Protein 9HV7 (pdb70)

GO terms:
  GO:0005515 protein binding (F, IPI)
  GO:0072594 establishment of protein localization to organelle (P, IDA)
  GO:0019899 enzyme binding (F, IPI)

Sequence (228 aa):
GPLQDSLEHTLRVAIAHYQDDPDLRFLLDQVQLGLRCCGAASYQDWQQNLYFQCSSPGVQACSLPASCCIDDQCGFGVLRLDADAAQRVVYLEGCGPPLRRWLRANLENLYFQWGPLQDSLEHTLRVAIAHYQDDPDLRFLLDQVQLGLRCCGAASYQDWQQNLYFQCSSPGVQACSLPASCCIDNDQCGFGVLRLDADAAQRVVYLEGCGPPLRRWLRANLENLYFQ

InterPro domains:
  IPR008952 Tetraspanin, EC2 domain superfamily [G3DSA:1.10.1450.10] (176-284)
  IPR008952 Tetraspanin, EC2 domain superfamily [SSF48652] (178-290)
  IPR018499 Tetraspanin/Peripherin [PF00335] (76-316)
  IPR018499 Tetraspanin/Peripherin [PTHR19282] (78-304)
  IPR018503 Tetraspanin, conserved site [PS00421] (128-150)

Secondary structure (DSSP, 8-state):
-HHHHHHHHHHHHHHHTTTT-HHHHHHHHHHHHHHT--SSSBGGGGGGSTTTSTT-SSTTTT---GGGB----TTTTGGGS-HHHHTTTB--B-SHHHHHHHHHHHGGG----/--HHHHHHHHHHHHHHHTTTT-HHHHHHHHHHHHHHT--SSSBGGGGGGSTTTSTTSSSTTTT---GGGB---TTTTTTGGGS-HHHHTTTB--B-SHHHHHHHHHHHGGG----

Organism: Homo sapiens (NCBI:txid9606)

Solvent-accessible surface area: 13052 Å² total; per-residue (Å²): 78,120,67,46,94,65,27,24,104,58,5,116,55,1,2,54,79,21,64,101,46,87,118,40,78,131,91,1,31,91,17,0,98,44,39,110,2,0,0,1,60,38,12,63,32,0,50,139,0,66,117,11,48,39,97,15,147,40,121,70,23,16,4,4,8,35,7,0,7,39,128,145,119,47,0,103,29,5,5,181,74,57,10,15,36,0,3,123,56,0,10,11,58,0,0,0,25,16,26,77,105,111,36,140,86,53,113,88,120,67,191,184,234,124,33,118,72,29,82,67,27,23,122,71,5,106,56,4,1,50,81,19,54,102,45,85,107,34,79,126,106,2,33,93,25,0,103,46,43,110,2,0,0,0,51,39,15,66,21,0,43,127,0,131,122,6,47,53,75,54,144,41,119,68,14,3,3,6,8,43,8,0,15,38,130,175,119,90,45,0,120,10,3,11,178,76,74,9,19,35,0,2,141,54,0,8,11,73,0,0,0,51,16,24,86,130,104,32,141,80,32,108,163,72,65,180,180,157

Structure (mmCIF, N/CA/C/O backbone):
data_9HV7
#
_entry.id   9HV7
#
_cell.length_a   62.300
_cell.length_b   62.300
_cell.length_c   117.480
_cell.angle_alpha   90.000
_cell.angle_beta   90.000
_cell.angle_gamma   90.000
#
_symmetry.space_group_name_H-M   'P 43 21 2'
#
loop_
_entity.id
_entity.type
_entity.pdbx_description
1 polymer Tetraspanin-10
2 water water
#
loop_
_atom_site.group_PDB
_atom_site.id
_atom_site.type_symbol
_atom_site.label_atom_id
_atom_site.label_alt_id
_atom_site.label_comp_id
_atom_site.label_asym_id
_atom_site.label_entity_id
_atom_site.label_seq_id
_atom_site.pdbx_PDB_ins_code
_atom_site.Cartn_x
_atom_site.Cartn_y
_atom_site.Cartn_z
_atom_site.occupancy
_atom_site.B_iso_or_equiv
_atom_site.auth_seq_id
_atom_site.auth_comp_id
_atom_site.auth_asym_id
_atom_site.auth_atom_id
_atom_site.pdbx_PDB_model_num
ATOM 1 N N . GLY A 1 4 ? -1.36870 -15.97678 -1.51539 1.000 47.79833 176 GLY A N 1
ATOM 2 C CA . GLY A 1 4 ? -2.71666 -16.02424 -2.04853 1.000 41.54951 176 GLY A CA 1
ATOM 3 C C . GLY A 1 4 ? -2.76246 -15.99765 -3.56645 1.000 41.44889 176 GLY A C 1
ATOM 4 O O . GLY A 1 4 ? -1.72713 -15.92300 -4.21817 1.000 41.39760 176 GLY A O 1
ATOM 5 N N . PRO A 1 5 ? -3.97180 -16.05532 -4.12821 1.000 47.56653 177 PRO A N 1
ATOM 6 C CA . PRO A 1 5 ? -4.08717 -16.16866 -5.59118 1.000 42.63640 177 PRO A CA 1
ATOM 7 C C . PRO A 1 5 ? -3.60501 -14.94004 -6.34561 1.000 40.87860 177 PRO A C 1
ATOM 8 O O . PRO A 1 5 ? -3.09194 -15.08874 -7.46155 1.000 38.41433 177 PRO A O 1
ATOM 12 N N . LEU A 1 6 ? -3.74333 -13.73368 -5.78855 1.000 37.61751 178 LEU A N 1
ATOM 13 C CA . LEU A 1 6 ? -3.23956 -12.55571 -6.49454 1.000 39.65785 178 LEU A CA 1
ATOM 14 C C . LEU A 1 6 ? -1.73208 -12.62549 -6.68086 1.000 38.21051 178 LEU A C 1
ATOM 15 O O . LEU A 1 6 ? -1.22588 -12.44951 -7.79686 1.000 36.37460 178 LEU A O 1
ATOM 20 N N . GLN A 1 7 ? -0.98549 -12.85045 -5.59356 1.000 33.41619 179 GLN A N 1
ATOM 21 C CA . GLN A 1 7 ? 0.46221 -12.90922 -5.73277 1.000 34.31003 179 GLN A CA 1
ATOM 22 C C . GLN A 1 7 ? 0.89673 -14.10017 -6.57669 1.000 33.46915 179 GLN A C 1
ATOM 23 O O . GLN A 1 7 ? 1.85402 -13.99011 -7.35849 1.000 34.15819 179 GLN A O 1
ATOM 29 N N . ASP A 1 8 ? 0.22643 -15.24514 -6.42549 1.000 37.11558 180 ASP A N 1
ATOM 30 C CA . ASP A 1 8 ? 0.57694 -16.40678 -7.23846 1.000 41.65103 180 ASP A CA 1
ATOM 31 C C . ASP A 1 8 ? 0.41093 -16.09787 -8.71871 1.000 42.81380 180 ASP A C 1
ATOM 32 O O . ASP A 1 8 ? 1.25714 -16.47435 -9.54028 1.000 40.51425 180 ASP A O 1
ATOM 37 N N . SER A 1 9 ? -0.66166 -15.38449 -9.06904 1.000 35.18897 181 SER A N 1
ATOM 38 C CA . SER A 1 9 ? -0.88021 -14.99301 -10.45681 1.000 33.65322 181 SER A CA 1
ATOM 39 C C . SER A 1 9 ? 0.19974 -14.02682 -10.93019 1.000 34.79415 181 SER A C 1
ATOM 40 O O . SER A 1 9 ? 0.72853 -14.16629 -12.04105 1.000 35.53532 181 SER A O 1
ATOM 43 N N . LEU A 1 10 ? 0.54857 -13.04669 -10.10180 1.000 33.60638 182 LEU A N 1
ATOM 44 C CA . LEU A 1 10 ? 1.59535 -12.10850 -10.49600 1.000 32.44930 182 LEU A CA 1
ATOM 45 C C . LEU A 1 10 ? 2.92855 -12.82016 -10.69340 1.000 40.93636 182 LEU A C 1
ATOM 46 O O . LEU A 1 10 ? 3.69670 -12.48143 -11.60548 1.000 35.40698 182 LEU A O 1
ATOM 51 N N . GLU A 1 11 ? 3.22753 -13.81005 -9.84956 1.000 34.61565 183 GLU A N 1
ATOM 52 C CA . GLU A 1 11 ? 4.50314 -14.50179 -9.99395 1.000 33.46601 183 GLU A CA 1
ATOM 53 C C . GLU A 1 11 ? 4.51527 -15.40236 -11.21971 1.000 35.83766 183 GLU A C 1
ATOM 54 O O . GLU A 1 11 ? 5.57176 -15.57999 -11.83096 1.000 31.74286 183 GLU A O 1
ATOM 60 N N . HIS A 1 12 ? 3.36308 -15.97444 -11.59095 1.000 34.53026 184 HIS A N 1
ATOM 61 C CA . HIS A 1 12 ? 3.25098 -16.65565 -12.88070 1.000 32.27731 184 HIS A CA 1
ATOM 62 C C . HIS A 1 12 ? 3.61793 -15.71658 -14.02676 1.000 32.12476 184 HIS A C 1
ATOM 63 O O . HIS A 1 12 ? 4.43777 -16.05887 -14.88807 1.000 34.07190 184 HIS A O 1
ATOM 70 N N . THR A 1 13 ? 3.03311 -14.51124 -14.04035 1.000 32.87909 185 THR A N 1
ATOM 71 C CA . THR A 1 13 ? 3.33793 -13.55955 -15.10668 1.000 35.80794 185 THR A CA 1
ATOM 72 C C . THR A 1 13 ? 4.81264 -13.19409 -15.11599 1.000 30.34133 185 THR A C 1
ATOM 73 O O . THR A 1 13 ? 5.42503 -13.10416 -16.18961 1.000 31.09354 185 THR A O 1
ATOM 77 N N . LEU A 1 14 ? 5.39521 -12.96491 -13.92988 1.000 29.09262 186 LEU A N 1
ATOM 78 C CA . LEU A 1 14 ? 6.81528 -12.63170 -13.84551 1.000 27.12335 186 LEU A CA 1
ATOM 79 C C . LEU A 1 14 ? 7.68467 -13.75831 -14.39110 1.000 33.14685 186 LEU A C 1
ATOM 80 O O . LEU A 1 14 ? 8.64488 -13.50410 -15.12512 1.000 28.78842 186 LEU A O 1
ATOM 85 N N . ARG A 1 15 ? 7.35139 -15.01032 -14.07024 1.000 29.35274 187 ARG A N 1
ATOM 86 C CA . ARG A 1 15 ? 8.11403 -16.13689 -14.60741 1.000 28.25525 187 ARG A CA 1
ATOM 87 C C . ARG A 1 15 ? 7.97544 -16.24687 -16.12557 1.000 28.34855 187 ARG A C 1
ATOM 88 O O . ARG A 1 15 ? 8.93299 -16.62633 -16.81309 1.000 30.03970 187 ARG A O 1
ATOM 96 N N . VAL A 1 16 ? 6.78682 -15.94842 -16.66907 1.000 30.03192 188 VAL A N 1
ATOM 97 C CA . VAL A 1 16 ? 6.63266 -15.93618 -18.12489 1.000 26.62188 188 VAL A CA 1
ATOM 98 C C . VAL A 1 16 ? 7.54014 -14.88232 -18.74132 1.000 31.18213 188 VAL A C 1
ATOM 99 O O . VAL A 1 16 ? 8.19846 -15.12241 -19.75965 1.000 28.79784 188 VAL A O 1
ATOM 103 N N . ALA A 1 17 ? 7.57224 -13.69561 -18.14255 1.000 28.85664 189 ALA A N 1
ATOM 104 C CA . ALA A 1 17 ? 8.43949 -12.62959 -18.63795 1.000 29.71399 189 ALA A CA 1
ATOM 105 C C . ALA A 1 17 ? 9.90607 -13.02498 -18.56577 1.000 30.25893 189 ALA A C 1
ATOM 106 O O . ALA A 1 17 ? 10.68744 -12.68569 -19.45962 1.000 29.37422 189 ALA A O 1
ATOM 108 N N . ILE A 1 18 ? 10.30490 -13.70575 -17.49165 1.000 25.96951 190 ILE A N 1
ATOM 109 C CA . ILE A 1 18 ? 11.68725 -14.17567 -17.37105 1.000 24.33608 190 ILE A CA 1
ATOM 110 C C . ILE A 1 18 ? 12.01930 -15.11307 -18.52188 1.000 32.37171 190 ILE A C 1
ATOM 111 O O . ILE A 1 18 ? 13.04217 -14.95590 -19.19881 1.000 30.44891 190 ILE A O 1
ATOM 116 N N . ALA A 1 19 ? 11.14402 -16.09021 -18.77457 1.000 26.70044 191 ALA A N 1
ATOM 117 C CA . ALA A 1 19 ? 11.41522 -17.08308 -19.80575 1.000 30.74180 191 ALA A CA 1
ATOM 118 C C . ALA A 1 19 ? 11.48812 -16.44587 -21.18704 1.000 30.81577 191 ALA A C 1
ATOM 119 O O . ALA A 1 19 ? 12.25867 -16.90434 -22.04166 1.000 33.40589 191 ALA A O 1
ATOM 121 N N . HIS A 1 20 ? 10.69102 -15.40824 -21.43132 1.000 29.91974 192 HIS A N 1
ATOM 122 C CA . HIS A 1 20 ? 10.60824 -14.77648 -22.74674 1.000 32.25907 192 HIS A CA 1
ATOM 123 C C . HIS A 1 20 ? 11.32878 -13.43956 -22.81231 1.000 33.75474 192 HIS A C 1
ATOM 124 O O . HIS A 1 20 ? 11.04136 -12.62686 -23.69631 1.000 34.57849 192 HIS A O 1
ATOM 131 N N . TYR A 1 21 ? 12.29888 -13.22090 -21.92405 1.000 29.42512 193 TYR A N 1
ATOM 132 C CA . TYR A 1 21 ? 12.93525 -11.91221 -21.81215 1.000 30.71269 193 TYR A CA 1
ATOM 133 C C . TYR A 1 21 ? 13.60606 -11.49768 -23.11363 1.000 31.06849 193 TYR A C 1
ATOM 134 O O . TYR A 1 21 ? 13.53985 -10.32641 -23.50916 1.000 38.63425 193 TYR A O 1
ATOM 143 N N . GLN A 1 22 ? 14.24006 -12.44142 -23.80402 1.000 31.43617 194 GLN A N 1
ATOM 144 C CA . GLN A 1 22 ? 14.94404 -12.11132 -25.03383 1.000 33.20686 194 GLN A CA 1
ATOM 145 C C . GLN A 1 22 ? 14.06663 -12.12975 -26.28003 1.000 37.01595 194 GLN A C 1
ATOM 146 O O . GLN A 1 22 ? 14.48294 -11.57671 -27.30693 1.000 41.32370 194 GLN A O 1
ATOM 152 N N . ASP A 1 23 ? 12.88918 -12.75653 -26.24709 1.000 33.96684 195 ASP A N 1
ATOM 153 C CA . ASP A 1 23 ? 12.09797 -12.87880 -27.46881 1.000 37.36013 195 ASP A CA 1
ATOM 154 C C . ASP A 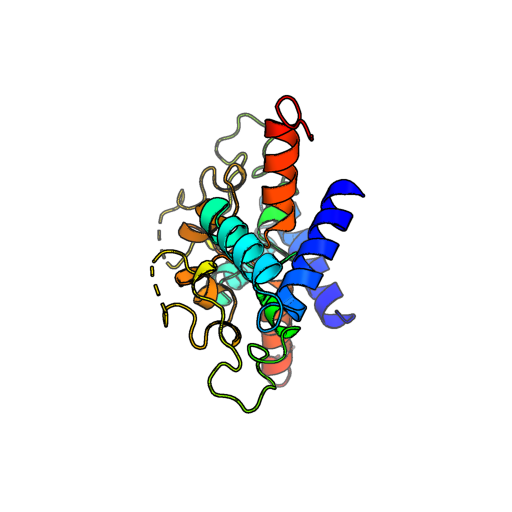1 23 ? 10.77715 -12.12203 -27.44730 1.000 34.46039 195 ASP A C 1
ATOM 155 O O . ASP A 1 23 ? 10.01047 -12.21704 -28.41882 1.000 36.67173 195 ASP A O 1
ATOM 160 N N . ASP A 1 24 ? 10.47356 -11.37529 -26.38712 1.000 34.15785 196 ASP A N 1
ATOM 161 C CA . ASP A 1 24 ? 9.25823 -10.56408 -26.34310 1.000 36.87897 196 ASP A CA 1
ATOM 162 C C . ASP A 1 24 ? 9.58981 -9.19447 -25.76624 1.000 34.76857 196 ASP A C 1
ATOM 163 O O . ASP A 1 24 ? 9.74047 -9.05029 -24.54257 1.000 31.50084 196 ASP A O 1
ATOM 168 N N . PRO A 1 25 ? 9.73743 -8.17528 -26.61799 1.000 33.67482 197 PRO A N 1
ATOM 169 C CA . PRO A 1 25 ? 10.07763 -6.83294 -26.11946 1.000 33.28866 197 PRO A CA 1
ATOM 170 C C . PRO A 1 25 ? 9.06733 -6.24987 -25.14737 1.000 35.65932 197 PRO A C 1
ATOM 171 O O . PRO A 1 25 ? 9.47982 -5.47323 -24.27907 1.000 33.48801 197 PRO A O 1
ATOM 175 N N . ASP A 1 26 ? 7.76594 -6.57396 -25.26941 1.000 33.22010 198 ASP A N 1
ATOM 176 C CA . ASP A 1 26 ? 6.77226 -6.05317 -24.32834 1.000 32.12408 198 ASP A CA 1
ATOM 177 C C . ASP A 1 26 ? 6.99928 -6.61214 -22.92852 1.000 29.80902 198 ASP A C 1
ATOM 178 O O . ASP A 1 26 ? 6.93846 -5.87324 -21.93613 1.000 30.13300 198 ASP A O 1
ATOM 183 N N . LEU A 1 27 ? 7.19594 -7.92919 -22.82807 1.000 30.21362 199 LEU A N 1
ATOM 184 C CA . LEU A 1 27 ? 7.47505 -8.54000 -21.53079 1.000 28.03253 199 LEU A CA 1
ATOM 185 C C . LEU A 1 27 ? 8.81219 -8.07247 -20.97388 1.000 29.17930 199 LEU A C 1
ATOM 186 O O . LEU A 1 27 ? 8.93353 -7.83500 -19.76506 1.000 29.72174 199 LEU A O 1
ATOM 191 N N . ARG A 1 28 ? 9.82319 -7.94267 -21.83379 1.000 28.95871 200 ARG A N 1
ATOM 192 C CA . ARG A 1 28 ? 11.12129 -7.44334 -21.38354 1.000 27.27416 200 ARG A CA 1
ATOM 193 C C . ARG A 1 28 ? 10.98630 -6.05577 -20.78015 1.000 29.52604 200 ARG A C 1
ATOM 194 O O . ARG A 1 28 ? 11.49461 -5.78605 -19.68681 1.000 28.09621 200 ARG A O 1
ATOM 202 N N . PHE A 1 29 ? 10.31669 -5.15243 -21.49148 1.000 29.56924 201 PHE A N 1
ATOM 203 C CA . PHE A 1 29 ? 10.16183 -3.79284 -20.98715 1.000 29.18841 201 PHE A CA 1
ATOM 204 C C . PHE A 1 29 ? 9.38308 -3.77279 -19.68184 1.000 29.62368 201 PHE A C 1
ATOM 205 O O . PHE A 1 29 ? 9.76335 -3.08109 -18.73216 1.000 28.32916 201 PHE A O 1
ATOM 213 N N . LEU A 1 30 ? 8.26038 -4.49281 -19.63391 1.000 25.32366 202 LEU A N 1
ATOM 214 C CA . LEU A 1 30 ? 7.46022 -4.53771 -18.41779 1.000 26.36629 202 LEU A CA 1
ATOM 215 C C . LEU A 1 30 ? 8.28328 -5.06638 -17.25648 1.000 25.36468 202 LEU A C 1
ATOM 216 O O . LEU A 1 30 ? 8.29731 -4.48004 -16.16642 1.000 24.99864 202 LEU A O 1
ATOM 221 N N . LEU A 1 31 ? 8.98571 -6.18104 -17.47586 1.000 25.53522 203 LEU A N 1
ATOM 222 C CA . LEU A 1 31 ? 9.77441 -6.76013 -16.39583 1.000 23.90508 203 LEU A CA 1
ATOM 223 C C . LEU A 1 31 ? 10.88819 -5.81796 -15.96266 1.000 29.01164 203 LEU A C 1
ATOM 224 O O . LEU A 1 31 ? 11.11250 -5.63524 -14.75915 1.000 26.63737 203 LEU A O 1
ATOM 229 N N . ASP A 1 32 ? 11.56920 -5.17064 -16.92211 1.000 25.06665 204 ASP A N 1
ATOM 230 C CA . ASP A 1 32 ? 12.59313 -4.20061 -16.53950 1.000 28.53418 204 ASP A CA 1
ATOM 231 C C . ASP A 1 32 ? 12.00592 -3.07986 -15.69209 1.000 28.96141 204 ASP A C 1
ATOM 232 O O . ASP A 1 32 ? 12.60488 -2.66682 -14.69238 1.000 28.96732 204 ASP A O 1
ATOM 237 N N . GLN A 1 33 ? 10.82379 -2.59052 -16.06280 1.000 27.03237 205 GLN A N 1
ATOM 238 C CA . GLN A 1 33 ? 10.22542 -1.47553 -15.33614 1.000 29.38709 205 GLN A CA 1
ATOM 239 C C . GLN A 1 33 ? 9.81902 -1.87673 -13.92476 1.000 26.71305 205 GLN A C 1
ATOM 240 O O . GLN A 1 33 ? 9.96280 -1.07915 -12.99067 1.000 28.65044 205 GLN A O 1
ATOM 246 N N . VAL A 1 34 ? 9.31540 -3.10275 -13.75969 1.000 28.18800 206 VAL A N 1
ATOM 247 C CA . VAL A 1 34 ? 8.95022 -3.60338 -12.43678 1.000 28.54114 206 VAL A CA 1
ATOM 248 C C . VAL A 1 34 ? 10.19854 -3.81074 -11.57998 1.000 26.61401 206 VAL A C 1
ATOM 249 O O . VAL A 1 34 ? 10.26342 -3.36402 -10.42861 1.000 25.78642 206 VAL A O 1
ATOM 253 N N . GLN A 1 35 ? 11.23168 -4.44853 -12.14325 1.000 24.49395 207 GLN A N 1
ATOM 254 C CA . GLN A 1 35 ? 12.43999 -4.69519 -11.35625 1.000 26.32078 207 GLN A CA 1
ATOM 255 C C . GLN A 1 35 ? 13.10496 -3.38554 -10.94240 1.000 27.35910 207 GLN A C 1
ATOM 256 O O . GLN A 1 35 ? 13.53308 -3.23754 -9.79000 1.000 27.87925 207 GLN A O 1
ATOM 262 N N . LEU A 1 36 ? 13.19856 -2.42421 -11.86714 1.000 25.89250 208 LEU A N 1
ATOM 263 C CA . LEU A 1 36 ? 13.78947 -1.12382 -11.55878 1.000 29.11425 208 LEU A CA 1
ATOM 264 C C . LEU A 1 36 ? 12.94356 -0.34051 -10.56531 1.000 28.97845 208 LEU A C 1
ATOM 265 O O . LEU A 1 36 ? 13.46932 0.23442 -9.60350 1.000 30.33006 208 LEU A O 1
ATOM 270 N N . GLY A 1 37 ? 11.63110 -0.29397 -10.79293 1.000 29.80324 209 GLY A N 1
ATOM 271 C CA . GLY A 1 37 ? 10.75564 0.60521 -10.06414 1.000 32.70153 209 GLY A CA 1
ATOM 272 C C . GLY A 1 37 ? 10.39771 0.10666 -8.67715 1.000 32.28086 209 GLY A C 1
ATOM 273 O O . GLY A 1 37 ? 10.28420 0.90273 -7.73342 1.000 33.36164 209 GLY A O 1
ATOM 274 N N . LEU A 1 38 ? 10.21418 -1.20511 -8.54548 1.000 28.71542 210 LEU A N 1
ATOM 275 C CA . LEU A 1 38 ? 9.90416 -1.81994 -7.26404 1.000 27.30134 210 LEU A CA 1
ATOM 276 C C . LEU A 1 38 ? 11.13043 -2.41067 -6.58069 1.000 35.14804 210 LEU A C 1
ATOM 277 O O . LEU A 1 38 ? 10.99166 -2.99904 -5.50637 1.000 33.01616 210 LEU A O 1
ATOM 282 N N . ARG A 1 39 ? 12.31591 -2.28056 -7.18463 1.000 29.75980 211 ARG A N 1
ATOM 283 C CA . ARG A 1 39 ? 13.59404 -2.65807 -6.56615 1.000 29.48867 211 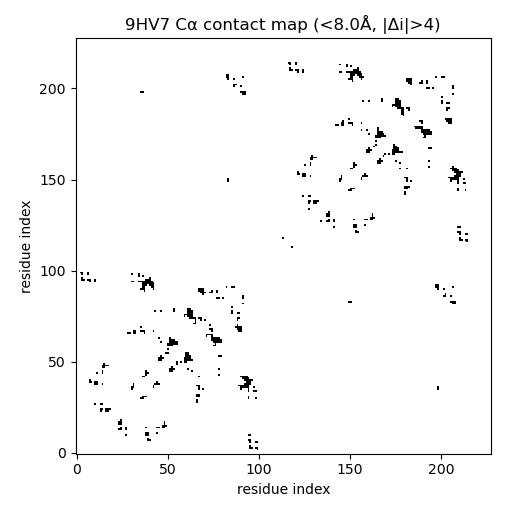ARG A CA 1
ATOM 284 C C . ARG A 1 39 ? 13.59214 -4.13530 -6.15453 1.000 28.57076 211 ARG A C 1
ATOM 285 O O . ARG A 1 39 ? 13.64248 -4.49866 -4.97449 1.000 29.12202 211 ARG A O 1
ATOM 293 N N . CYS A 1 40 ? 13.56011 -4.98211 -7.17806 1.000 27.58438 212 CYS A N 1
ATOM 294 C CA . CYS A 1 40 ? 13.34538 -6.41087 -6.98451 1.000 27.82257 212 CYS A CA 1
ATOM 295 C C . CYS A 1 40 ? 13.91238 -7.15144 -8.19184 1.000 26.87997 212 CYS A C 1
ATOM 296 O O . CYS A 1 40 ? 14.24689 -6.55103 -9.22423 1.000 26.38830 212 CYS A O 1
ATOM 299 N N . CYS A 1 41 ? 14.05570 -8.45767 -8.03910 1.000 27.93600 213 CYS A N 1
ATOM 300 C CA . CYS A 1 41 ? 14.65281 -9.26429 -9.09692 1.000 28.98440 213 CYS A CA 1
ATOM 301 C C . CYS A 1 41 ? 13.99497 -10.63621 -9.11450 1.000 24.87134 213 CYS A C 1
ATOM 302 O O . CYS A 1 41 ? 14.07444 -11.35654 -8.12459 1.000 26.22278 213 CYS A O 1
ATOM 305 N N . GLY A 1 42 ? 13.37674 -11.00039 -10.23969 1.000 27.29885 214 GLY A N 1
ATOM 306 C CA . GLY A 1 42 ? 12.75947 -12.31513 -10.36752 1.000 27.20497 214 GLY A CA 1
ATOM 307 C C . GLY A 1 42 ? 11.29257 -12.30207 -9.97136 1.000 25.59842 214 GLY A C 1
ATOM 308 O O . GLY A 1 42 ? 10.64282 -11.25313 -9.88039 1.000 30.71502 214 GLY A O 1
ATOM 309 N N . ALA A 1 43 ? 10.77066 -13.50590 -9.71948 1.000 28.54423 215 ALA A N 1
ATOM 310 C CA . ALA A 1 43 ? 9.36155 -13.65302 -9.34933 1.000 32.70598 215 ALA A CA 1
ATOM 311 C C . ALA A 1 43 ? 9.24440 -13.82140 -7.84029 1.000 29.07309 215 ALA A C 1
ATOM 312 O O . ALA A 1 43 ? 8.71167 -12.94535 -7.15269 1.000 31.36148 215 ALA A O 1
ATOM 314 N N . ALA A 1 44 ? 9.77246 -14.92947 -7.31330 1.000 31.69835 216 ALA A N 1
ATOM 315 C CA . ALA A 1 44 ? 9.97776 -15.09872 -5.87954 1.000 32.59726 216 ALA A CA 1
ATOM 316 C C . ALA A 1 44 ? 11.36415 -14.67023 -5.42062 1.000 30.26814 216 ALA A C 1
ATOM 317 O O . ALA A 1 44 ? 11.52675 -14.20852 -4.28238 1.000 33.02156 216 ALA A O 1
ATOM 319 N N . SER A 1 45 ? 12.38070 -14.83744 -6.25866 1.000 31.56782 217 SER A N 1
ATOM 320 C CA . SER A 1 45 ? 13.73510 -14.47376 -5.86829 1.000 29.30211 217 SER A CA 1
ATOM 321 C C . SER A 1 45 ? 14.58287 -14.33624 -7.12195 1.000 27.20172 217 SER A C 1
ATOM 322 O O . SER A 1 45 ? 14.18941 -14.74876 -8.21554 1.000 28.34631 217 SER A O 1
ATOM 325 N N . TYR A 1 46 ? 15.74864 -13.71776 -6.94635 1.000 26.85763 218 TYR A N 1
ATOM 326 C CA . TYR A 1 46 ? 16.63454 -13.46646 -8.07308 1.000 27.14596 218 TYR A CA 1
ATOM 327 C C . TYR A 1 46 ? 17.08249 -14.76253 -8.74092 1.000 30.60133 218 TYR A C 1
ATOM 328 O O . TYR A 1 46 ? 17.42601 -14.74940 -9.92879 1.000 27.99977 218 TYR A O 1
ATOM 337 N N . GLN A 1 47 ? 17.07379 -15.88632 -8.01606 1.000 30.64584 219 GLN A N 1
ATOM 338 C CA . GLN A 1 47 ? 17.49220 -17.13919 -8.61995 1.000 34.46998 219 GLN A CA 1
ATOM 339 C C . GLN A 1 47 ? 16.48317 -17.66750 -9.63212 1.000 29.63914 219 GLN A C 1
ATOM 340 O O . GLN A 1 47 ? 16.78523 -18.64756 -10.32459 1.000 34.59563 219 GLN A O 1
ATOM 346 N N . ASP A 1 48 ? 15.29768 -17.04806 -9.73988 1.000 28.81638 220 ASP A N 1
ATOM 347 C CA . ASP A 1 48 ? 14.35952 -17.41661 -10.79402 1.000 29.22351 220 ASP A CA 1
ATOM 348 C C . ASP A 1 48 ? 14.95175 -17.21832 -12.17940 1.000 30.85331 220 ASP A C 1
ATOM 349 O O . ASP A 1 48 ? 14.45986 -17.81571 -13.14410 1.000 31.33924 220 ASP A O 1
ATOM 354 N N . TRP A 1 49 ? 15.98453 -16.37703 -12.30458 1.000 30.54473 221 TRP A N 1
ATOM 355 C CA . TRP A 1 49 ? 16.61160 -16.13864 -13.59793 1.000 26.65629 221 TRP A CA 1
ATOM 356 C C . TRP A 1 49 ? 17.36368 -17.35548 -14.11423 1.000 30.35378 221 TRP A C 1
ATOM 357 O O . TRP A 1 49 ? 17.75229 -17.37584 -15.28993 1.000 32.57165 221 TRP A O 1
ATOM 368 N N . GLN A 1 50 ? 17.57447 -18.36385 -13.26203 1.000 32.44081 222 GLN A N 1
ATOM 369 C CA . GLN A 1 50 ? 18.11726 -19.64321 -13.69591 1.000 35.71826 222 GLN A CA 1
ATOM 370 C C . GLN A 1 50 ? 17.20783 -20.34187 -14.69670 1.000 34.68051 222 GLN A C 1
ATOM 371 O O . GLN A 1 50 ? 17.63141 -21.31890 -15.32378 1.000 38.50113 222 GLN A O 1
ATOM 377 N N . GLN A 1 51 ? 15.95338 -19.92413 -14.79816 1.000 35.00392 223 GLN A N 1
ATOM 378 C CA . GLN A 1 51 ? 15.03728 -20.49468 -15.77236 1.000 36.62572 223 GLN A CA 1
ATOM 379 C C . GLN A 1 51 ? 15.11248 -19.79755 -17.12415 1.000 41.84617 223 GLN A C 1
ATOM 380 O O . GLN A 1 51 ? 14.40850 -20.20484 -18.05045 1.000 44.69071 223 GLN A O 1
ATOM 386 N N . ASN A 1 52 ? 15.92648 -18.75028 -17.25744 1.000 32.86054 224 ASN A N 1
ATOM 387 C CA . ASN A 1 52 ? 16.11916 -18.07400 -18.53418 1.000 29.42697 224 ASN A CA 1
ATOM 388 C C . ASN A 1 52 ? 17.25479 -18.73589 -19.30395 1.000 32.11456 224 ASN A C 1
ATOM 389 O O . ASN A 1 52 ? 18.32319 -18.99300 -18.74424 1.000 34.18277 224 ASN A O 1
ATOM 394 N N . LEU A 1 53 ? 17.02786 -18.98123 -20.59519 1.000 34.04556 225 LEU A N 1
ATOM 395 C CA . LEU A 1 53 ? 17.97194 -19.77814 -21.36964 1.000 40.20833 225 LEU A CA 1
ATOM 396 C C . LEU A 1 53 ? 19.33584 -19.10560 -21.51185 1.000 41.78044 225 LEU A C 1
ATOM 397 O O . LEU A 1 53 ? 20.34052 -19.80402 -21.67050 1.000 40.87603 225 LEU A O 1
ATOM 399 N N . TYR A 1 54 ? 19.39911 -17.76868 -21.48442 1.000 34.47186 226 TYR A N 1
ATOM 400 C CA . TYR A 1 54 ? 20.68857 -17.08531 -21.61697 1.000 35.42026 226 TYR A CA 1
ATOM 401 C C . TYR A 1 54 ? 21.36590 -16.80361 -20.28251 1.000 37.73753 226 TYR A C 1
ATOM 402 O O . TYR A 1 54 ? 22.59617 -16.87814 -20.18779 1.000 38.81009 226 TYR A O 1
ATOM 411 N N . PHE A 1 55 ? 20.59950 -16.48499 -19.24060 1.000 32.84500 227 PHE A N 1
ATOM 412 C CA . PHE A 1 55 ? 21.21226 -16.09790 -17.97703 1.000 35.17460 227 PHE A CA 1
ATOM 413 C C . PHE A 1 55 ? 21.46668 -17.27904 -17.05880 1.000 32.78669 227 PHE A C 1
ATOM 414 O O . PHE A 1 55 ? 22.24010 -17.14473 -16.10254 1.000 34.60575 227 PHE A O 1
ATOM 422 N N . GLN A 1 56 ? 20.85056 -18.42632 -17.33232 1.000 31.78316 228 GLN A N 1
ATOM 423 C CA . GLN A 1 56 ? 21.06152 -19.60299 -16.50334 1.000 36.59998 228 GLN A CA 1
ATOM 424 C C . GLN A 1 56 ? 22.54064 -19.95624 -16.46721 1.000 39.32092 228 GLN A C 1
ATOM 425 O O . GLN A 1 56 ? 23.25869 -19.83196 -17.46767 1.000 38.05279 228 GLN A O 1
ATOM 431 N N . CYS A 1 57 ? 22.99444 -20.42570 -15.30634 1.000 40.34501 229 CYS A N 1
ATOM 432 C CA . CYS A 1 57 ? 24.40899 -20.74559 -15.18692 1.000 42.93481 229 CYS A CA 1
ATOM 433 C C . CYS A 1 57 ? 24.80645 -21.90574 -16.07727 1.000 43.83864 229 CYS A C 1
ATOM 434 O O . CYS A 1 57 ? 25.98381 -22.02127 -16.43654 1.000 42.25760 229 CYS A O 1
ATOM 437 N N . SER A 1 58 ? 23.85858 -22.74586 -16.46939 1.000 46.63831 230 SER A N 1
ATOM 438 C CA . SER A 1 58 ? 24.21612 -23.87061 -17.31319 1.000 52.56532 230 SER A CA 1
ATOM 439 C C . SER A 1 58 ? 24.33591 -23.48573 -18.78136 1.000 50.90474 230 SER A C 1
ATOM 440 O O . SER A 1 58 ? 24.72607 -24.33211 -19.59112 1.000 46.60585 230 SER A O 1
ATOM 443 N N . SER A 1 59 ? 24.07788 -22.22702 -19.13831 1.000 50.97277 231 SER A N 1
ATOM 444 C CA . SER A 1 59 ? 24.14399 -21.84943 -20.53880 1.000 44.48437 231 SER A CA 1
ATOM 445 C C . SER A 1 59 ? 25.60676 -21.78144 -20.97011 1.000 44.04140 231 SER A C 1
ATOM 446 O O . SER A 1 59 ? 26.48599 -21.48151 -20.15810 1.000 48.88266 231 SER A O 1
ATOM 449 N N . PRO A 1 60 ? 25.90279 -22.05318 -22.24435 1.000 48.68112 232 PRO A N 1
ATOM 450 C CA . PRO A 1 60 ? 27.28560 -21.91378 -22.72106 1.000 48.75580 232 PRO A CA 1
ATOM 451 C C . PRO A 1 60 ? 27.65969 -20.51081 -23.16835 1.000 52.74634 232 PRO A C 1
ATOM 452 O O . PRO A 1 60 ? 28.83850 -20.26855 -23.46802 1.000 50.89173 232 PRO A O 1
ATOM 456 N N . GLY A 1 61 ? 26.69453 -19.59490 -23.19363 1.000 45.30490 233 GLY A N 1
ATOM 457 C CA . GLY A 1 61 ? 26.90309 -18.23358 -23.63715 1.000 45.90518 233 GLY A CA 1
ATOM 458 C C . GLY A 1 61 ? 27.52171 -17.32235 -22.59258 1.000 43.20456 233 GLY A C 1
ATOM 459 O O . GLY A 1 61 ? 27.62522 -17.65316 -21.41053 1.000 42.68436 233 GLY A O 1
ATOM 460 N N . VAL A 1 62 ? 27.92113 -16.13803 -23.06640 1.000 42.11976 234 VAL A N 1
ATOM 461 C CA . VAL A 1 62 ? 28.63995 -15.16863 -22.24208 1.000 42.76132 234 VAL A CA 1
ATOM 462 C C . VAL A 1 62 ? 27.79527 -14.70296 -21.05973 1.000 39.01642 234 VAL A C 1
ATOM 463 O O . VAL A 1 62 ? 28.34059 -14.35774 -20.00332 1.000 42.57123 234 VAL A O 1
ATOM 467 N N . GLN A 1 63 ? 26.45893 -14.69135 -21.19879 1.000 38.76955 235 GLN A N 1
ATOM 468 C CA . GLN A 1 63 ? 25.61429 -14.17862 -20.12856 1.000 35.49117 235 GLN A CA 1
ATOM 469 C C . GLN A 1 63 ? 25.30507 -15.21640 -19.06179 1.000 34.82904 235 GLN A C 1
ATOM 470 O O . GLN A 1 63 ? 24.59483 -14.89935 -18.10167 1.000 33.27675 235 GLN A O 1
ATOM 476 N N . ALA A 1 64 ? 25.83887 -16.43032 -19.18020 1.000 36.18702 236 ALA A N 1
ATOM 477 C CA . ALA A 1 64 ? 25.50173 -17.47533 -18.22328 1.000 35.80710 236 ALA A CA 1
ATOM 478 C C . ALA A 1 64 ? 25.86511 -17.04319 -16.81402 1.000 34.93687 236 ALA A C 1
ATOM 479 O O . ALA A 1 64 ? 26.96343 -16.52748 -16.56994 1.000 36.26151 236 ALA A O 1
ATOM 481 N N . CYS A 1 65 ? 24.95362 -17.31437 -15.87670 1.000 33.97573 237 CYS A N 1
ATOM 482 C CA . CYS A 1 65 ? 25.14360 -17.00578 -14.46129 1.000 32.92762 237 CYS A CA 1
ATOM 483 C C . CYS A 1 65 ? 25.13449 -15.49893 -14.19811 1.000 33.56958 237 CYS A C 1
ATOM 484 O O . CYS A 1 65 ? 25.67181 -15.03058 -13.19353 1.000 36.73326 237 CYS A O 1
ATOM 487 N N . SER A 1 66 ? 24.47285 -14.72232 -15.05352 1.000 35.08517 238 SER A N 1
ATOM 488 C CA . SER A 1 66 ? 24.38297 -13.28473 -14.84322 1.000 32.02154 238 SER A CA 1
ATOM 489 C C . SER A 1 66 ? 22.92652 -12.87879 -14.68330 1.000 29.80072 238 SER A C 1
ATOM 490 O O . SER A 1 66 ? 22.00133 -13.67742 -14.85209 1.000 33.27099 238 SER A O 1
ATOM 493 N N . LEU A 1 67 ? 22.74178 -11.60859 -14.34699 1.000 32.57764 239 LEU A N 1
ATOM 494 C CA . LEU A 1 67 ? 21.41728 -11.01577 -14.23547 1.000 33.41786 239 LEU A CA 1
ATOM 495 C C . LEU A 1 67 ? 21.29595 -9.80149 -15.14481 1.000 30.23007 239 LEU A C 1
ATOM 496 O O . LEU A 1 67 ? 22.29324 -9.14064 -15.44557 1.000 32.80091 239 LEU A O 1
ATOM 501 N N . PRO A 1 68 ? 20.08535 -9.48039 -15.59796 1.000 28.76255 240 PRO A N 1
ATOM 502 C CA . PRO A 1 68 ? 19.89140 -8.23224 -16.33396 1.000 29.03405 240 PRO A CA 1
ATOM 503 C C . PRO A 1 68 ? 20.09163 -7.03417 -15.41753 1.000 27.80837 240 PRO A C 1
ATOM 504 O O . PRO A 1 68 ? 19.91043 -7.11666 -14.19868 1.000 29.41441 240 PRO A O 1
ATOM 508 N N . ALA A 1 69 ? 20.45315 -5.90048 -16.03621 1.000 28.96600 241 ALA A N 1
ATOM 509 C CA . ALA A 1 69 ? 20.84041 -4.71728 -15.27167 1.000 28.93592 241 ALA A CA 1
ATOM 510 C C . ALA A 1 69 ? 19.70344 -4.16470 -14.42620 1.000 30.12893 241 ALA A C 1
ATOM 511 O O . ALA A 1 69 ? 19.96098 -3.48461 -13.42505 1.000 29.66885 241 ALA A O 1
ATOM 513 N N . SER A 1 70 ? 18.45457 -4.43887 -14.79575 1.000 30.14978 242 SER A N 1
ATOM 514 C CA . SER A 1 70 ? 17.34300 -3.94295 -13.99239 1.000 29.41482 242 SER A CA 1
ATOM 515 C C . SER A 1 70 ? 17.27104 -4.59630 -12.62321 1.000 29.29891 242 SER A C 1
ATOM 516 O O . SER A 1 70 ? 16.54080 -4.09415 -11.75932 1.000 29.38998 242 SER A O 1
ATOM 519 N N . CYS A 1 71 ? 18.01113 -5.69133 -12.39504 1.000 27.73706 243 CYS A N 1
ATOM 520 C CA . CYS A 1 71 ? 18.10215 -6.28339 -11.06501 1.000 28.96407 243 CYS A CA 1
ATOM 521 C C . CYS A 1 71 ? 19.09657 -5.58320 -10.14690 1.000 32.03363 243 CYS A C 1
ATOM 522 O O . CYS A 1 71 ? 19.10673 -5.87217 -8.95233 1.000 27.84672 243 CYS A O 1
ATOM 525 N N . CYS A 1 72 ? 19.92205 -4.68447 -10.66031 1.000 29.63782 244 CYS A N 1
ATOM 526 C CA . CYS A 1 72 ? 21.02607 -4.14186 -9.88623 1.000 29.62677 244 CYS A CA 1
ATOM 527 C C . CYS A 1 72 ? 20.58507 -3.04885 -8.91668 1.000 30.76199 244 CYS A C 1
ATOM 528 O O . CYS A 1 72 ? 19.66662 -2.27246 -9.18906 1.000 33.12894 244 CYS A O 1
ATOM 531 N N . ILE A 1 73 ? 21.28294 -2.98545 -7.77864 1.000 35.16998 245 ILE A N 1
ATOM 532 C CA . ILE A 1 73 ? 21.06320 -1.91779 -6.80592 1.000 38.58730 245 ILE A CA 1
ATOM 533 C C . ILE A 1 73 ? 21.42229 -0.55794 -7.39583 1.000 40.15682 245 ILE A C 1
ATOM 534 O O . ILE A 1 73 ? 20.66756 0.41543 -7.26036 1.000 51.52605 245 ILE A O 1
ATOM 539 N N . ASP A 1 74 ? 22.56559 -0.46494 -8.06337 1.000 41.80905 246 ASP A N 1
ATOM 540 C CA . ASP A 1 74 ? 23.00091 0.80702 -8.64780 1.000 53.02599 246 ASP A CA 1
ATOM 541 C C . ASP A 1 74 ? 22.40538 1.03818 -10.03330 1.000 58.80431 246 ASP A C 1
ATOM 542 O O . ASP A 1 74 ? 21.20443 1.29006 -10.16835 1.000 62.64396 246 ASP A O 1
ATOM 544 N N . ASP A 1 84 ? 23.86535 -3.40260 -19.51256 1.000 88.68044 256 ASP A N 1
ATOM 545 C CA . ASP A 1 84 ? 24.88013 -2.97028 -18.55801 1.000 83.78601 256 ASP A CA 1
ATOM 546 C C . ASP A 1 84 ? 25.47723 -4.18007 -17.83825 1.000 77.46505 256 ASP A C 1
ATOM 547 O O . ASP A 1 84 ? 24.85328 -5.23882 -17.78441 1.000 65.98110 256 ASP A O 1
ATOM 552 N N . GLN A 1 85 ? 26.68292 -4.01700 -17.28721 1.000 63.10223 257 GLN A N 1
ATOM 553 C CA . GLN A 1 85 ? 27.45686 -5.12033 -16.73381 1.000 66.29941 257 GLN A CA 1
ATOM 554 C C . GLN A 1 85 ? 27.37212 -5.24578 -15.21453 1.000 54.01026 257 GLN A C 1
ATOM 555 O O . GLN A 1 85 ? 28.11822 -6.04574 -14.63398 1.000 53.96204 257 GLN A O 1
ATOM 561 N N . CYS A 1 86 ? 26.48751 -4.49087 -14.55975 1.000 50.58202 258 CYS A N 1
ATOM 562 C CA . CYS A 1 86 ? 26.41307 -4.54972 -13.10156 1.000 46.79457 258 CYS A CA 1
ATOM 563 C C . CYS A 1 86 ? 25.97443 -5.92740 -12.60681 1.000 46.13402 258 CYS A C 1
ATOM 564 O O . CYS A 1 86 ? 26.31778 -6.32041 -11.48720 1.000 41.39767 258 CYS A O 1
ATOM 567 N N . GLY A 1 87 ? 25.22225 -6.66982 -13.41337 1.000 41.55771 259 GLY A N 1
ATOM 568 C CA . GLY A 1 87 ? 24.78652 -8.00313 -13.04313 1.000 38.33349 259 GLY A CA 1
ATOM 569 C C . GLY A 1 87 ? 25.63080 -9.15975 -13.53390 1.000 44.18629 259 GLY A C 1
ATOM 570 O O . GLY A 1 87 ? 25.24587 -10.31896 -13.34615 1.000 38.61107 259 GLY A O 1
ATOM 571 N N . PHE A 1 88 ? 26.77711 -8.90170 -14.15818 1.000 45.66528 260 PHE A N 1
ATOM 572 C CA . PHE A 1 88 ? 27.55472 -9.99128 -14.72651 1.000 48.18877 260 PHE A CA 1
ATOM 573 C C . PHE A 1 88 ? 28.01758 -10.92218 -13.60469 1.000 46.35325 260 PHE A C 1
ATOM 574 O O . PHE A 1 88 ? 28.57094 -10.47464 -12.59471 1.000 50.16947 260 PHE A O 1
ATOM 582 N N . GLY A 1 89 ? 27.77989 -12.22105 -13.77825 1.000 45.12721 261 GLY A N 1
ATOM 583 C CA . GLY A 1 89 ? 28.27799 -13.23670 -12.86589 1.000 44.83406 261 GLY A CA 1
ATOM 584 C C . GLY A 1 89 ? 27.59879 -13.35096 -11.51384 1.000 54.67607 261 GLY A C 1
ATOM 585 O O . GLY A 1 89 ? 28.04288 -14.15298 -10.68635 1.000 49.31871 261 GLY A O 1
ATOM 586 N N . VAL A 1 90 ? 26.53293 -12.59693 -11.25028 1.000 39.45717 262 VAL A N 1
ATOM 587 C CA . VAL A 1 90 ? 25.99580 -12.55939 -9.89265 1.000 36.46026 262 VAL A CA 1
ATOM 588 C C . VAL A 1 90 ? 25.27525 -13.85392 -9.49874 1.000 39.98302 262 VAL A C 1
ATOM 589 O O . VAL A 1 90 ? 25.18779 -14.16386 -8.30675 1.000 39.41918 262 VAL A O 1
ATOM 593 N N . LEU A 1 91 ? 24.76043 -14.63596 -10.45489 1.000 40.63932 263 LEU A N 1
ATOM 594 C CA . LEU A 1 91 ? 24.03130 -15.83985 -10.05401 1.000 37.23510 263 LEU A CA 1
ATOM 595 C C . LEU A 1 91 ? 24.92880 -16.91438 -9.45749 1.000 48.96703 263 LEU A C 1
ATOM 596 O O . LEU A 1 91 ? 24.41451 -17.86558 -8.86051 1.000 54.55803 263 LEU A O 1
ATOM 601 N N . ARG A 1 92 ? 26.24238 -16.78897 -9.59758 1.000 40.41755 264 ARG A N 1
ATOM 602 C CA . ARG A 1 92 ? 27.16480 -17.76343 -9.02663 1.000 42.88800 264 ARG A CA 1
ATOM 603 C C . ARG A 1 92 ? 27.51134 -17.46954 -7.57435 1.000 50.42993 264 ARG A C 1
ATOM 604 O O . ARG A 1 92 ? 27.98648 -18.36487 -6.86298 1.000 48.15737 264 ARG A O 1
ATOM 612 N N . LEU A 1 93 ? 27.28585 -16.24260 -7.12431 1.000 40.70364 265 LEU A N 1
ATOM 613 C CA . LEU A 1 93 ? 27.64421 -15.84083 -5.77750 1.000 43.57332 265 LEU A CA 1
ATOM 614 C C . LEU A 1 93 ? 26.73671 -16.51448 -4.75949 1.000 39.82897 265 LEU A C 1
ATOM 615 O O . LEU A 1 93 ? 25.59497 -16.87434 -5.05591 1.000 47.23025 265 LEU A O 1
ATOM 620 N N . ASP A 1 94 ? 27.26909 -16.70488 -3.55738 1.000 41.45180 266 ASP A N 1
ATOM 621 C CA . ASP A 1 94 ? 26.41154 -16.91711 -2.40789 1.000 41.97771 266 ASP A CA 1
ATOM 622 C C . ASP A 1 94 ? 25.51319 -15.70036 -2.24529 1.000 39.51662 266 ASP A C 1
ATOM 623 O O . ASP A 1 94 ? 25.81565 -14.60642 -2.73064 1.000 38.77572 266 ASP A O 1
ATOM 628 N N . ALA A 1 95 ? 24.36973 -15.90503 -1.59312 1.000 39.62800 267 ALA A N 1
ATOM 629 C CA . ALA A 1 95 ? 23.39598 -14.82250 -1.49928 1.000 33.75615 267 ALA A CA 1
ATOM 630 C C . ALA A 1 95 ? 23.97124 -13.61288 -0.76650 1.000 33.98906 267 ALA A C 1
ATOM 631 O O . ALA A 1 95 ? 23.65447 -12.46591 -1.10786 1.000 35.15122 267 ALA A O 1
ATOM 633 N N . ASP A 1 96 ? 24.81507 -13.84541 0.24004 1.000 34.15270 268 ASP A N 1
ATOM 634 C CA . ASP A 1 96 ? 25.37153 -12.73355 1.00358 1.000 37.89073 268 ASP A CA 1
ATOM 635 C C . ASP A 1 96 ? 26.23119 -11.83696 0.12270 1.000 39.43479 268 ASP A C 1
ATOM 636 O O . ASP A 1 96 ? 26.21468 -10.61058 0.27404 1.000 40.13878 268 ASP A O 1
ATOM 641 N N . ALA A 1 97 ? 26.95605 -12.43055 -0.82750 1.000 42.28893 269 ALA A N 1
ATOM 642 C CA . ALA A 1 97 ? 27.71853 -11.66060 -1.80615 1.000 38.16083 269 ALA A CA 1
ATOM 643 C C . ALA A 1 97 ? 26.81261 -11.05244 -2.86648 1.000 41.60425 269 ALA A C 1
ATOM 644 O O . ALA A 1 97 ? 27.02225 -9.90617 -3.28374 1.000 37.08565 269 ALA A O 1
ATOM 646 N N . ALA A 1 98 ? 25.82287 -11.81663 -3.33806 1.000 36.41828 270 ALA A N 1
ATOM 647 C CA . ALA A 1 98 ? 24.94207 -11.30695 -4.38235 1.000 39.61171 270 ALA A CA 1
ATOM 648 C C . ALA A 1 98 ? 24.18968 -10.06831 -3.91734 1.000 33.57638 270 ALA A 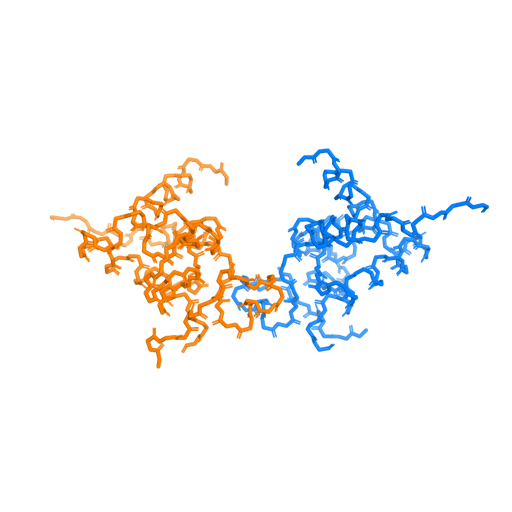C 1
ATOM 649 O O . ALA A 1 98 ? 23.93796 -9.15142 -4.71299 1.000 33.58206 270 ALA A O 1
ATOM 651 N N . GLN A 1 99 ? 23.81321 -10.01611 -2.63825 1.000 35.45318 271 GLN A N 1
ATOM 652 C CA . GLN A 1 99 ? 22.96762 -8.90898 -2.19840 1.000 36.48439 271 GLN A CA 1
ATOM 653 C C . GLN A 1 99 ? 23.74332 -7.60722 -2.08585 1.000 35.24373 271 GLN A C 1
ATOM 654 O O . GLN A 1 99 ? 23.15345 -6.56670 -1.77800 1.000 42.62806 271 GLN A O 1
ATOM 660 N N . ARG A 1 100 ? 25.04541 -7.64700 -2.32819 1.000 37.88810 272 ARG A N 1
ATOM 661 C CA . ARG A 1 100 ? 25.81771 -6.41946 -2.42068 1.000 36.39410 272 ARG A CA 1
ATOM 662 C C . ARG A 1 100 ? 25.62702 -5.73339 -3.76203 1.000 45.17339 272 ARG A C 1
ATOM 663 O O . ARG A 1 100 ? 25.99945 -4.56388 -3.90628 1.000 44.78420 272 ARG A O 1
ATOM 671 N N . VAL A 1 101 ? 25.06356 -6.43214 -4.74955 1.000 36.42168 273 VAL A N 1
ATOM 672 C CA . VAL A 1 101 ? 25.05661 -5.91062 -6.11269 1.000 33.03362 273 VAL A CA 1
ATOM 673 C C . VAL A 1 101 ? 23.64750 -5.89789 -6.70194 1.000 34.39944 273 VAL A C 1
ATOM 674 O O . VAL A 1 101 ? 23.32372 -5.02078 -7.51236 1.000 35.75186 273 VAL A O 1
ATOM 678 N N . VAL A 1 102 ? 22.80500 -6.87551 -6.34322 1.000 33.59133 274 VAL A N 1
ATOM 679 C CA . VAL A 1 102 ? 21.46119 -6.97043 -6.90649 1.000 33.22651 274 VAL A CA 1
ATOM 680 C C . VAL A 1 102 ? 20.45660 -7.17675 -5.78101 1.000 29.78820 274 VAL A C 1
ATOM 681 O O . VAL A 1 102 ? 20.80209 -7.59484 -4.67154 1.000 33.02305 274 VAL A O 1
ATOM 685 N N . TYR A 1 103 ? 19.19287 -6.87751 -6.08328 1.000 29.34880 275 TYR A N 1
ATOM 686 C CA . TYR A 1 103 ? 18.11339 -7.19605 -5.16828 1.000 28.81332 275 TYR A CA 1
ATOM 687 C C . TYR A 1 103 ? 17.86788 -8.69875 -5.15153 1.000 28.70492 275 TYR A C 1
ATOM 688 O O . TYR A 1 103 ? 17.88384 -9.35640 -6.20040 1.000 33.01430 275 TYR A O 1
ATOM 697 N N . LEU A 1 104 ? 17.67493 -9.25122 -3.95111 1.000 28.67864 276 LEU A N 1
ATOM 698 C CA . LEU A 1 104 ? 17.47216 -10.69307 -3.84106 1.000 30.72260 276 LEU A CA 1
ATOM 699 C C . LEU A 1 104 ? 16.01023 -11.10243 -3.93279 1.000 29.10304 276 LEU A C 1
ATOM 700 O O . LEU A 1 104 ? 15.69448 -12.15271 -4.51597 1.000 30.50887 276 LEU A O 1
ATOM 705 N N . GLU A 1 105 ? 15.10867 -10.32838 -3.33843 1.000 30.54651 277 GLU A N 1
ATOM 706 C CA . GLU A 1 105 ? 13.71551 -10.74928 -3.29096 1.000 31.56165 277 GLU A CA 1
ATOM 707 C C . GLU A 1 105 ? 13.04907 -10.50621 -4.63268 1.000 32.71295 277 GLU A C 1
ATOM 708 O O . GLU A 1 105 ? 13.33816 -9.51017 -5.31069 1.000 31.55895 277 GLU A O 1
ATOM 714 N N . GLY A 1 106 ? 12.16524 -11.43983 -5.01062 1.000 31.44806 278 GLY A N 1
ATOM 715 C CA . GLY A 1 106 ? 11.45962 -11.34873 -6.26974 1.000 33.47970 278 GLY A CA 1
ATOM 716 C C . GLY A 1 106 ? 10.44388 -10.22283 -6.25251 1.000 37.20533 278 GLY A C 1
ATOM 717 O O . GLY A 1 106 ? 10.13200 -9.62584 -5.21733 1.000 33.39515 278 GLY A O 1
ATOM 718 N N . CYS A 1 107 ? 9.92156 -9.93064 -7.43898 1.000 29.54294 279 CYS A N 1
ATOM 719 C CA . CYS A 1 107 ? 8.97555 -8.83031 -7.59413 1.000 28.34819 279 CYS A CA 1
ATOM 720 C C . CYS A 1 107 ? 7.54432 -9.21153 -7.22990 1.000 29.38146 279 CYS A C 1
ATOM 721 O O . CYS A 1 107 ? 6.68997 -8.32023 -7.15615 1.000 29.91664 279 CYS A O 1
ATOM 724 N N . GLY A 1 108 ? 7.26496 -10.48851 -6.97177 1.000 27.16709 280 GLY A N 1
ATOM 725 C CA . GLY A 1 108 ? 5.93471 -10.90780 -6.56749 1.000 31.31821 280 GLY A CA 1
ATOM 726 C C . GLY A 1 108 ? 5.34210 -10.10428 -5.42306 1.000 30.72537 280 GLY A C 1
ATOM 727 O O . GLY A 1 108 ? 4.25194 -9.51990 -5.54367 1.000 28.56618 280 GLY A O 1
ATOM 728 N N . PRO A 1 109 ? 6.02691 -10.08120 -4.28239 1.000 29.15038 281 PRO A N 1
ATOM 729 C CA . PRO A 1 109 ? 5.50397 -9.37587 -3.10696 1.000 28.59833 281 PRO A CA 1
ATOM 730 C C . PRO A 1 109 ? 5.37056 -7.87758 -3.34393 1.000 33.06495 281 PRO A C 1
ATOM 731 O O . PRO A 1 109 ? 4.29458 -7.31888 -3.08317 1.000 29.36709 281 PRO A O 1
ATOM 735 N N . PRO A 1 110 ? 6.40283 -7.16809 -3.83086 1.000 30.97503 282 PRO A N 1
ATOM 736 C CA . PRO A 1 110 ? 6.19819 -5.72289 -4.02479 1.000 30.47503 282 PRO A CA 1
ATOM 737 C C . PRO A 1 110 ? 5.18540 -5.40199 -5.10980 1.000 30.04581 282 PRO A C 1
ATOM 738 O O . PRO A 1 110 ? 4.50533 -4.37587 -5.01246 1.000 30.49750 282 PRO A O 1
ATOM 742 N N . LEU A 1 111 ? 5.06742 -6.23368 -6.14014 1.000 29.21086 283 LEU A N 1
ATOM 743 C CA . LEU A 1 111 ? 4.06802 -5.95410 -7.16505 1.000 30.76797 283 LEU A CA 1
ATOM 744 C C . LEU A 1 111 ? 2.66512 -6.16498 -6.62003 1.000 28.50198 283 LEU A C 1
ATOM 745 O O . LEU A 1 111 ? 1.75039 -5.40168 -6.94346 1.000 31.13785 283 LEU A O 1
ATOM 750 N N . ARG A 1 112 ? 2.49311 -7.17456 -5.76282 1.000 28.15641 284 ARG A N 1
ATOM 751 C CA . ARG A 1 112 ? 1.21898 -7.36341 -5.07425 1.000 27.96751 284 ARG A CA 1
ATOM 752 C C . ARG A 1 112 ? 0.87267 -6.15200 -4.22114 1.000 28.83839 284 ARG A C 1
ATOM 753 O O . ARG A 1 112 ? -0.27676 -5.68578 -4.23371 1.000 28.84342 284 ARG A O 1
ATOM 761 N N . ARG A 1 113 ? 1.85246 -5.62426 -3.47644 1.000 29.62803 285 ARG A N 1
ATOM 762 C CA . ARG A 1 113 ? 1.59863 -4.44195 -2.65976 1.000 30.97677 285 ARG A CA 1
ATOM 763 C C . ARG A 1 113 ? 1.28258 -3.23304 -3.52809 1.000 32.37641 285 ARG A C 1
ATOM 764 O O . ARG A 1 113 ? 0.38806 -2.44318 -3.20350 1.000 31.20918 285 ARG A O 1
ATOM 772 N N . TRP A 1 114 ? 2.02718 -3.05686 -4.61973 1.000 30.78718 286 TRP A N 1
ATOM 773 C CA . TRP A 1 114 ? 1.77194 -1.93777 -5.51954 1.000 31.12106 286 TRP A CA 1
ATOM 774 C C . TRP A 1 114 ? 0.35226 -1.98695 -6.07229 1.000 32.10375 286 TRP A C 1
ATOM 775 O O . TRP A 1 114 ? -0.36141 -0.97477 -6.08127 1.000 35.41561 286 TRP A O 1
ATOM 786 N N . LEU A 1 115 ? -0.06531 -3.15778 -6.55753 1.000 29.65389 287 LEU A N 1
ATOM 787 C CA . LEU A 1 115 ? -1.39866 -3.28998 -7.13323 1.000 29.46446 287 LEU A CA 1
ATOM 788 C C . LEU A 1 115 ? -2.46922 -2.98791 -6.08929 1.000 30.73708 287 LEU A C 1
ATOM 789 O O . LEU A 1 115 ? -3.43366 -2.26712 -6.36377 1.000 30.88352 287 LEU A O 1
ATOM 794 N N . ARG A 1 116 ? -2.30106 -3.51576 -4.87928 1.000 29.48144 288 ARG A N 1
ATOM 795 C CA . ARG A 1 116 ? -3.27213 -3.26972 -3.81901 1.000 29.75301 288 ARG A CA 1
ATOM 796 C C . ARG A 1 116 ? -3.34118 -1.78644 -3.46604 1.000 31.72303 288 ARG A C 1
ATOM 797 O O . ARG A 1 116 ? -4.42860 -1.25026 -3.21929 1.000 34.22854 288 ARG A O 1
ATOM 805 N N . ALA A 1 117 ? -2.19095 -1.10144 -3.44699 1.000 31.38599 289 ALA A N 1
ATOM 806 C CA . ALA A 1 117 ? -2.19172 0.31300 -3.08578 1.000 33.99964 289 ALA A CA 1
ATOM 807 C C . ALA A 1 117 ? -2.81594 1.18128 -4.17461 1.000 35.95517 289 ALA A C 1
ATOM 808 O O . ALA A 1 117 ? -3.36380 2.25001 -3.87527 1.000 44.69548 289 ALA A O 1
ATOM 810 N N . ASN A 1 118 ? -2.72702 0.76298 -5.43420 1.000 33.27319 290 ASN A N 1
ATOM 811 C CA . ASN A 1 118 ? -3.15543 1.58826 -6.55612 1.000 36.00616 290 ASN A CA 1
ATOM 812 C C . ASN A 1 118 ? -4.44774 1.09612 -7.19603 1.000 42.34004 290 ASN A C 1
ATOM 813 O O . ASN A 1 118 ? -4.89248 1.67006 -8.19581 1.000 36.82713 290 ASN A O 1
ATOM 818 N N . LEU A 1 119 ? -5.05809 0.05715 -6.62353 1.000 37.26126 291 LEU A N 1
ATOM 819 C CA . LEU A 1 119 ? -6.26897 -0.55673 -7.15530 1.000 37.47520 291 LEU A CA 1
ATOM 820 C C . LEU A 1 119 ? -7.31638 0.47404 -7.56080 1.000 30.61114 291 LEU A C 1
ATOM 821 O O . LEU A 1 119 ? -7.91162 0.37812 -8.64031 1.000 35.64409 291 LEU A O 1
ATOM 826 N N . GLU A 1 120 ? -7.53790 1.47887 -6.71545 1.000 31.03997 292 GLU A N 1
ATOM 827 C CA . GLU A 1 120 ? -8.68105 2.36866 -6.89178 1.000 42.22323 292 GLU A CA 1
ATOM 828 C C . GLU A 1 120 ? -8.54013 3.28280 -8.09768 1.000 41.77221 292 GLU A C 1
ATOM 829 O O . GLU A 1 120 ? -9.54165 3.85493 -8.54150 1.000 45.15103 292 GLU A O 1
ATOM 831 N N . ASN A 1 121 ? -7.34021 3.41854 -8.65432 1.000 34.57306 293 ASN A N 1
ATOM 832 C CA . ASN A 1 121 ? -7.12506 4.25020 -9.83201 1.000 41.38056 293 ASN A CA 1
ATOM 833 C C . ASN A 1 121 ? -6.81669 3.42850 -11.07369 1.000 41.13982 293 ASN A C 1
ATOM 834 O O . ASN A 1 121 ? -6.31605 3.97097 -12.06444 1.000 40.26516 293 ASN A O 1
ATOM 839 N N . LEU A 1 122 ? -7.11067 2.13405 -11.04885 1.000 34.90674 294 LEU A N 1
ATOM 840 C CA . LEU A 1 122 ? -6.87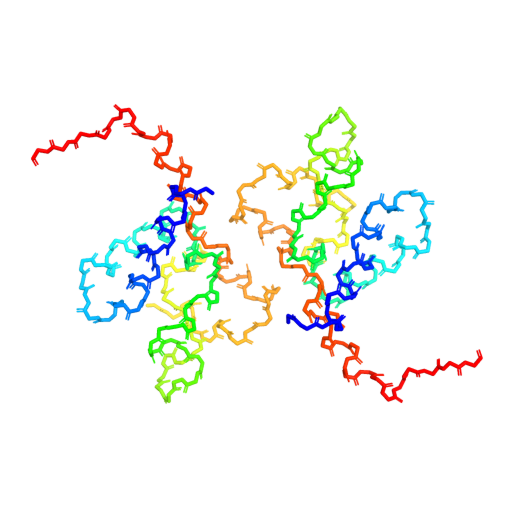624 1.27216 -12.19926 1.000 34.19955 294 LEU A CA 1
ATOM 841 C C . LEU A 1 122 ? -8.16002 1.18370 -13.01903 1.000 30.96339 294 LEU A C 1
ATOM 842 O O . LEU A 1 122 ? -9.12238 0.52737 -12.60780 1.000 37.05493 294 LEU A O 1
ATOM 847 N N . TYR A 1 123 ? -8.17977 1.86239 -14.16315 1.000 29.04103 295 TYR A N 1
ATOM 848 C CA . TYR A 1 123 ? -9.27892 1.79468 -15.11798 1.000 28.57303 295 TYR A CA 1
ATOM 849 C C . TYR A 1 123 ? -8.72845 1.31589 -16.45294 1.000 27.95994 295 TYR A C 1
ATOM 850 O O . TYR A 1 123 ? -7.52484 1.40602 -16.71332 1.000 28.96630 295 TYR A O 1
ATOM 859 N N . PHE A 1 124 ? -9.62689 0.84293 -17.32422 1.000 28.05435 296 PHE A N 1
ATOM 860 C CA . PHE A 1 124 ? -9.23613 0.23067 -18.59434 1.000 26.59288 296 PHE A CA 1
ATOM 861 C C . PHE A 1 124 ? -10.18082 0.70133 -19.68346 1.000 28.30778 296 PHE A C 1
ATOM 862 O O . PHE A 1 124 ? -11.39163 0.75771 -19.45898 1.000 30.98859 296 PHE A O 1
ATOM 870 N N . GLN A 1 125 ? -9.63409 1.07446 -20.83569 1.000 27.61100 297 GLN A N 1
ATOM 871 C CA . GLN A 1 125 ? -10.46486 1.42229 -21.99042 1.000 28.95858 297 GLN A CA 1
ATOM 872 C C . GLN A 1 125 ? -9.74020 1.09518 -23.29123 1.000 38.80210 297 GLN A C 1
ATOM 873 O O . GLN A 1 125 ? -8.51819 0.92312 -23.28547 1.000 33.59120 297 GLN A O 1
ATOM 879 N N . TRP B 1 3 ? 16.46462 -29.40694 -0.36512 1.000 62.82608 175 TRP B N 1
ATOM 880 C CA . TRP B 1 3 ? 15.07516 -29.60810 0.03117 1.000 72.42689 175 TRP B CA 1
ATOM 881 C C . TRP B 1 3 ? 14.86352 -31.00081 0.62564 1.000 70.87743 175 TRP B C 1
ATOM 882 O O . TRP B 1 3 ? 13.73212 -31.47302 0.73448 1.000 79.34779 175 TRP B O 1
ATOM 884 N N . GLY B 1 4 ? 15.96165 -31.64790 1.01353 1.000 60.56156 176 GLY B N 1
ATOM 885 C CA . GLY B 1 4 ? 15.92007 -32.98084 1.56735 1.000 50.47123 176 GLY B CA 1
ATOM 886 C C . GLY B 1 4 ? 15.90176 -32.99763 3.08408 1.000 39.23667 176 GLY B C 1
ATOM 887 O O . GLY B 1 4 ? 15.91430 -31.95504 3.74560 1.000 40.67761 176 GLY B O 1
ATOM 888 N N . PRO B 1 5 ? 15.87646 -34.20094 3.66483 1.000 42.25899 177 PRO B N 1
ATOM 889 C CA . PRO B 1 5 ? 15.72254 -34.30406 5.12637 1.000 41.56334 177 PRO B CA 1
ATOM 890 C C . PRO B 1 5 ? 16.88382 -33.71660 5.91966 1.000 39.35950 177 PRO B C 1
ATOM 891 O O . PRO B 1 5 ? 16.66787 -33.24921 7.04488 1.000 39.94526 177 PRO B O 1
ATOM 895 N N . LEU B 1 6 ? 18.11100 -33.72915 5.39555 1.000 38.24416 178 LEU B N 1
ATOM 896 C CA . LEU B 1 6 ? 19.21700 -33.12957 6.14354 1.000 36.15080 178 LEU B CA 1
ATOM 897 C C . LEU B 1 6 ? 18.99601 -31.63367 6.34370 1.000 37.96478 178 LEU B C 1
ATOM 898 O O . LEU B 1 6 ? 19.06577 -31.12540 7.47050 1.000 36.14648 178 LEU B O 1
ATOM 903 N N . GLN B 1 7 ? 18.73234 -30.90537 5.25570 1.000 35.68966 179 GLN B N 1
ATOM 904 C CA . GLN B 1 7 ? 18.48820 -29.47583 5.37747 1.000 33.92348 179 GLN B CA 1
ATOM 905 C C . GLN B 1 7 ? 17.21705 -29.19364 6.16734 1.000 31.25860 179 GLN B C 1
ATOM 906 O O . GLN B 1 7 ? 17.16673 -28.23168 6.94656 1.000 33.01179 179 GLN B O 1
ATOM 912 N N . ASP B 1 8 ? 16.17126 -30.00202 5.97059 1.000 34.48039 180 ASP B N 1
ATOM 913 C CA . ASP B 1 8 ? 14.95528 -29.79085 6.75109 1.000 34.42914 180 ASP B CA 1
ATOM 914 C C . ASP B 1 8 ? 15.24516 -29.90412 8.24335 1.000 38.46679 180 ASP B C 1
ATOM 915 O O . ASP B 1 8 ? 14.75272 -29.09876 9.04516 1.000 36.16263 180 ASP B O 1
ATOM 920 N N . SER B 1 9 ? 16.08455 -30.86928 8.62620 1.000 35.08143 181 SER B N 1
ATOM 921 C CA . SER B 1 9 ? 16.42739 -31.04559 10.03293 1.000 35.04760 181 SER B CA 1
ATOM 922 C C . SER B 1 9 ? 17.23051 -29.86361 10.55485 1.000 38.71990 181 SER B C 1
ATOM 923 O O . SER B 1 9 ? 16.99331 -29.38888 11.67207 1.000 35.54653 181 SER B O 1
ATOM 926 N N . LEU B 1 10 ? 18.19134 -29.38317 9.76381 1.000 34.84839 182 LEU B N 1
ATOM 927 C CA . LEU B 1 10 ? 18.98047 -28.23414 10.18725 1.000 30.54714 182 LEU B CA 1
ATOM 928 C C . LEU B 1 10 ? 18.09993 -26.99840 10.34721 1.000 32.08376 182 LEU B C 1
ATOM 929 O O . LEU B 1 10 ? 18.26412 -26.22753 11.30222 1.000 30.51157 182 LEU B O 1
ATOM 934 N N . GLU B 1 11 ? 17.12794 -26.81659 9.45263 1.000 31.20711 183 GLU B N 1
ATOM 935 C CA . GLU B 1 11 ? 16.26577 -25.64338 9.56374 1.000 32.48554 183 GLU B CA 1
ATOM 936 C C . GLU B 1 11 ? 15.32930 -25.76126 10.75749 1.000 34.30000 183 GLU B C 1
ATOM 937 O O . GLU B 1 11 ? 15.01201 -24.75131 11.39255 1.000 31.24734 183 GLU B O 1
ATOM 943 N N . HIS B 1 12 ? 14.90261 -26.98241 11.09968 1.000 34.04365 184 HIS B N 1
ATOM 944 C CA . HIS B 1 12 ? 14.17403 -27.18327 12.34817 1.000 30.60115 184 HIS B CA 1
ATOM 945 C C . HIS B 1 12 ? 14.99899 -26.71193 13.54721 1.000 33.09723 184 HIS B C 1
ATOM 946 O O . HIS B 1 12 ? 14.49847 -25.98128 14.41180 1.000 31.77851 184 HIS B O 1
ATOM 953 N N . THR B 1 13 ? 16.26933 -27.12256 13.61300 1.000 32.63858 185 THR B N 1
ATOM 954 C CA . THR B 1 13 ? 17.12669 -26.72275 14.72738 1.000 31.25705 185 THR B CA 1
ATOM 955 C C . THR B 1 13 ? 17.28663 -25.21494 14.77286 1.000 29.81179 185 THR B C 1
ATOM 956 O O . THR B 1 13 ? 17.24299 -24.60881 15.85136 1.000 30.08014 185 THR B O 1
ATOM 960 N N . LEU B 1 14 ? 17.47832 -24.59368 13.60953 1.000 29.48889 186 LEU B N 1
ATOM 961 C CA . LEU B 1 14 ? 17.62242 -23.13936 13.56279 1.000 29.79790 186 LEU B CA 1
ATOM 962 C C . LEU B 1 14 ? 16.37193 -22.44770 14.08405 1.000 29.56956 186 LEU B C 1
ATOM 963 O O . LEU B 1 14 ? 16.46592 -21.45062 14.80812 1.000 27.79042 186 LEU B O 1
ATOM 968 N N . ARG B 1 15 ? 15.18907 -22.97228 13.75502 1.000 27.68238 187 ARG B N 1
ATOM 969 C CA . ARG B 1 15 ? 13.96329 -22.34484 14.24529 1.000 25.46117 187 ARG B CA 1
ATOM 970 C C . ARG B 1 15 ? 13.81190 -22.49605 15.75232 1.000 27.49954 187 ARG B C 1
ATOM 971 O O . ARG B 1 15 ? 13.27640 -21.59820 16.41290 1.000 28.90979 187 ARG B O 1
ATOM 979 N N . VAL B 1 16 ? 14.22871 -23.64149 16.30557 1.000 27.84378 188 VAL B N 1
ATOM 980 C CA . VAL B 1 16 ? 14.23198 -23.80530 17.75720 1.000 27.66914 188 VAL B CA 1
ATOM 981 C C . VAL B 1 16 ? 15.14957 -22.77210 18.39884 1.000 31.01368 188 VAL 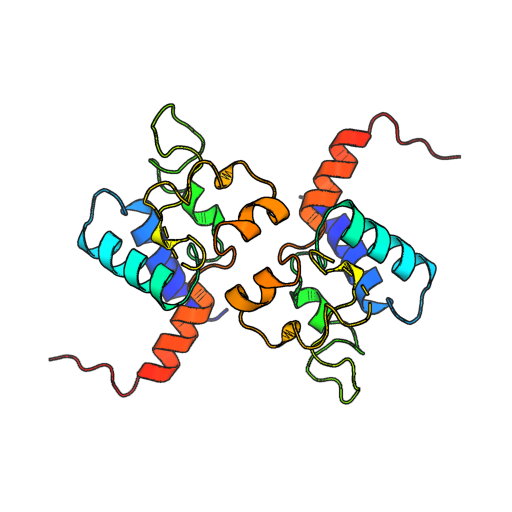B C 1
ATOM 982 O O . VAL B 1 16 ? 14.80530 -22.15742 19.41904 1.000 28.53889 188 VAL B O 1
ATOM 986 N N . ALA B 1 17 ? 16.33452 -22.57603 17.81700 1.000 30.30093 189 ALA B N 1
ATOM 987 C CA . ALA B 1 17 ? 17.27513 -21.58912 18.34404 1.000 31.88663 189 ALA B CA 1
ATOM 988 C C . ALA B 1 17 ? 16.70791 -20.17721 18.26968 1.000 25.59912 189 ALA B C 1
ATOM 989 O O . ALA B 1 17 ? 16.87292 -19.39132 19.21252 1.000 30.29083 189 ALA B O 1
ATOM 991 N N . ILE B 1 18 ? 16.03059 -19.83714 17.16871 1.000 26.74129 190 ILE B N 1
ATOM 992 C CA . ILE B 1 18 ? 15.40129 -18.51900 17.04442 1.000 26.41026 190 ILE B CA 1
ATOM 993 C C . ILE B 1 18 ? 14.38585 -18.31261 18.16569 1.000 31.05655 190 ILE B C 1
ATOM 994 O O . ILE B 1 18 ? 14.39142 -17.28808 18.85816 1.000 30.41733 190 ILE B O 1
ATOM 999 N N . ALA B 1 19 ? 13.51230 -19.29634 18.37462 1.000 25.15327 191 ALA B N 1
ATOM 1000 C CA . ALA B 1 19 ? 12.45660 -19.14975 19.36485 1.000 30.74881 191 ALA B CA 1
ATOM 1001 C C . ALA B 1 19 ? 13.01809 -19.05407 20.78175 1.000 33.85469 191 ALA B C 1
ATOM 1002 O O . ALA B 1 19 ? 12.51404 -18.26916 21.59817 1.000 33.42577 191 ALA B O 1
ATOM 1004 N N . HIS B 1 20 ? 14.08842 -19.78879 21.07457 1.000 34.11442 192 HIS B N 1
ATOM 1005 C CA . HIS B 1 20 ? 14.67167 -19.84624 22.41060 1.000 33.52609 192 HIS B CA 1
ATOM 1006 C C . HIS B 1 20 ? 15.93107 -18.99928 22.53327 1.000 33.86973 192 HIS B C 1
ATOM 1007 O O . HIS B 1 20 ? 16.72675 -19.19405 23.45531 1.000 32.87318 192 HIS B O 1
ATOM 1014 N N . TYR B 1 21 ? 16.09072 -18.01491 21.65546 1.000 33.29501 193 TYR B N 1
ATOM 1015 C CA . TYR B 1 21 ? 17.32457 -17.24110 21.61151 1.000 30.17671 193 TYR B CA 1
ATOM 1016 C C . TYR B 1 21 ? 17.61666 -16.54373 22.93585 1.000 31.75075 193 TYR B C 1
ATOM 1017 O O . TYR B 1 21 ? 18.78547 -16.42881 23.33136 1.000 34.28882 193 TYR B O 1
ATOM 1026 N N . GLN B 1 22 ? 16.57931 -16.03137 23.61856 1.000 31.47259 194 GLN B N 1
ATOM 1027 C CA . GLN B 1 22 ? 16.81099 -15.31800 24.87115 1.000 33.96097 194 GLN B CA 1
ATOM 1028 C C . GLN B 1 22 ? 16.85911 -16.20700 26.10631 1.000 42.74979 194 GLN B C 1
ATOM 1029 O O . GLN B 1 22 ? 17.36682 -15.76323 27.14172 1.000 48.21781 194 GLN B O 1
ATOM 1035 N N . ASP B 1 23 ? 16.35623 -17.43538 26.04939 1.000 36.02368 195 ASP B N 1
ATOM 1036 C CA . ASP B 1 23 ? 16.30084 -18.25378 27.25491 1.000 37.86594 195 ASP B CA 1
ATOM 1037 C C . ASP B 1 23 ? 17.21742 -19.47080 27.21656 1.000 33.86694 195 ASP B C 1
ATOM 1038 O O . ASP B 1 23 ? 17.26461 -20.22904 28.19805 1.000 35.99605 195 ASP B O 1
ATOM 1043 N N . ASP B 1 24 ? 17.99145 -19.65466 26.15176 1.000 33.28539 196 ASP B N 1
ATOM 1044 C CA . ASP B 1 24 ? 18.96706 -20.73960 26.09586 1.000 32.07732 196 ASP B CA 1
ATOM 1045 C C . ASP B 1 24 ? 20.28128 -20.18468 25.56901 1.000 35.67199 196 ASP B C 1
ATOM 1046 O O . ASP B 1 24 ? 20.45019 -20.04559 24.34319 1.000 33.13968 196 ASP B O 1
ATOM 1051 N N . PRO B 1 25 ? 21.22912 -19.87412 26.45628 1.000 32.73217 197 PRO B N 1
ATOM 1052 C CA . PRO B 1 25 ? 22.51904 -19.31557 26.01660 1.000 30.33282 197 PRO B CA 1
ATOM 1053 C C . PRO B 1 25 ? 23.27138 -20.21161 25.05764 1.000 29.80351 197 PRO B C 1
ATOM 1054 O O . PRO B 1 25 ? 24.03876 -19.70389 24.22955 1.000 30.82899 197 PRO B O 1
ATOM 1058 N N . ASP B 1 26 ? 23.10275 -21.53338 25.16394 1.000 29.08561 198 ASP B N 1
ATOM 1059 C CA . ASP B 1 26 ? 23.80792 -22.44018 24.25850 1.000 30.69494 198 ASP B CA 1
ATOM 1060 C C . ASP B 1 26 ? 23.30517 -22.28049 22.83037 1.000 30.74783 198 ASP B C 1
ATOM 1061 O O . ASP B 1 26 ? 24.09798 -22.20467 21.88613 1.000 28.55047 198 ASP B O 1
ATOM 1066 N N . LEU B 1 27 ? 21.98226 -22.25183 22.65592 1.000 30.70226 199 LEU B N 1
ATOM 1067 C CA . LEU B 1 27 ? 21.39887 -22.04433 21.33263 1.000 27.83567 199 LEU B CA 1
ATOM 1068 C C . LEU B 1 27 ? 21.70113 -20.64668 20.80656 1.000 31.80253 199 LEU B C 1
ATOM 1069 O O . LEU B 1 27 ? 21.95662 -20.46863 19.60753 1.000 30.10970 199 LEU B O 1
ATOM 1074 N N . ARG B 1 28 ? 21.67002 -19.64353 21.68725 1.000 26.73988 200 ARG B N 1
ATOM 1075 C CA . ARG B 1 28 ? 22.02512 -18.28547 21.27993 1.000 27.16469 200 ARG B CA 1
ATOM 1076 C C . ARG B 1 28 ? 23.43463 -18.23564 20.70786 1.000 30.45938 200 ARG B C 1
ATOM 1077 O O . ARG B 1 28 ? 23.65941 -17.66554 19.63125 1.000 28.71207 200 ARG B O 1
ATOM 1085 N N . PHE B 1 29 ? 24.40180 -18.80931 21.42843 1.000 27.03628 201 PHE B N 1
ATOM 1086 C CA . PHE B 1 29 ? 25.77994 -18.78891 20.95662 1.000 29.22469 201 PHE B CA 1
ATOM 1087 C C . PHE B 1 29 ? 25.90986 -19.53022 19.63206 1.000 28.29561 201 PHE B C 1
ATOM 1088 O O . PHE B 1 29 ? 26.53779 -19.02776 18.69035 1.000 27.18186 201 PHE B O 1
ATOM 1096 N N . LEU B 1 30 ? 25.31895 -20.72722 19.54203 1.000 26.99249 202 LEU B N 1
ATOM 1097 C CA . LEU B 1 30 ? 25.39374 -21.51145 18.30854 1.000 26.76950 202 LEU B CA 1
ATOM 1098 C C . LEU B 1 30 ? 24.79236 -20.75119 17.14240 1.000 25.63200 202 LEU B C 1
ATOM 1099 O O . LEU B 1 30 ? 25.39641 -20.66116 16.06764 1.000 25.66091 202 LEU B O 1
ATOM 1104 N N . LEU B 1 31 ? 23.60512 -20.18770 17.33931 1.000 26.49628 203 LEU B N 1
ATOM 1105 C CA . LEU B 1 31 ? 22.95497 -19.47235 16.25541 1.000 23.28399 203 LEU B CA 1
ATOM 1106 C C . LEU B 1 31 ? 23.75504 -18.24507 15.84142 1.000 30.76474 203 LEU B C 1
ATOM 1107 O O . LEU B 1 31 ? 23.88705 -17.97105 14.64595 1.000 26.14162 203 LEU B O 1
ATOM 1112 N N . ASP B 1 32 ? 24.29771 -17.49275 16.80815 1.000 26.02488 204 ASP B N 1
ATOM 1113 C CA . ASP B 1 32 ? 25.14710 -16.35311 16.45592 1.000 26.61336 204 ASP B CA 1
ATOM 1114 C C . ASP B 1 32 ? 26.36166 -16.80335 15.64604 1.000 27.69645 204 ASP B C 1
ATOM 1115 O O . ASP B 1 32 ? 26.77215 -16.12785 14.69354 1.000 27.73402 204 ASP B O 1
ATOM 1120 N N . GLN B 1 33 ? 26.96929 -17.93402 16.02647 1.000 25.33550 205 GLN B N 1
ATOM 1121 C CA . GLN B 1 33 ? 28.14234 -18.42199 15.30763 1.000 28.91991 205 GLN B CA 1
ATOM 1122 C C . GLN B 1 33 ? 27.79247 -18.80035 13.87743 1.000 28.34998 205 GLN B C 1
ATOM 1123 O O . GLN B 1 33 ? 28.55963 -18.50657 12.94749 1.000 26.81623 205 GLN B O 1
ATOM 1129 N N . VAL B 1 34 ? 26.62347 -19.41305 13.67976 1.000 26.49821 206 VAL B N 1
ATOM 1130 C CA . VAL B 1 34 ? 26.17468 -19.78281 12.33662 1.000 24.25694 206 VAL B CA 1
ATOM 1131 C C . VAL B 1 34 ? 25.87149 -18.53996 11.51001 1.000 29.01028 206 VAL B C 1
ATOM 1132 O O . VAL B 1 34 ? 26.34322 -18.40770 10.37582 1.000 26.26514 206 VAL B O 1
ATOM 1136 N N . GLN B 1 35 ? 25.10494 -17.59472 12.07312 1.000 23.29071 207 GLN B N 1
ATOM 1137 C CA . GLN B 1 35 ? 24.72992 -16.40273 11.30648 1.000 24.34327 207 GLN B CA 1
ATOM 1138 C C . GLN B 1 35 ? 25.95152 -15.54987 10.98253 1.000 27.66313 207 GLN B C 1
ATOM 1139 O O . GLN B 1 35 ? 26.12055 -15.11878 9.83521 1.000 26.79713 207 GLN B O 1
ATOM 1145 N N . LEU B 1 36 ? 26.83533 -15.34006 11.95863 1.000 25.60101 208 LEU B N 1
ATOM 1146 C CA . LEU B 1 36 ? 28.05172 -14.56218 11.71988 1.000 28.98865 208 LEU B CA 1
ATOM 1147 C C . LEU B 1 36 ? 28.95498 -15.25380 10.71588 1.000 27.82284 208 LEU B C 1
ATOM 1148 O O . LEU B 1 36 ? 29.47559 -14.62014 9.78834 1.000 29.09205 208 LEU B O 1
ATOM 1153 N N . GLY B 1 37 ? 29.17388 -16.55672 10.90123 1.000 27.80264 209 GLY B N 1
ATOM 1154 C CA . GLY B 1 37 ? 30.21292 -17.24339 10.15852 1.000 29.47489 209 GLY B CA 1
ATOM 1155 C C . GLY B 1 3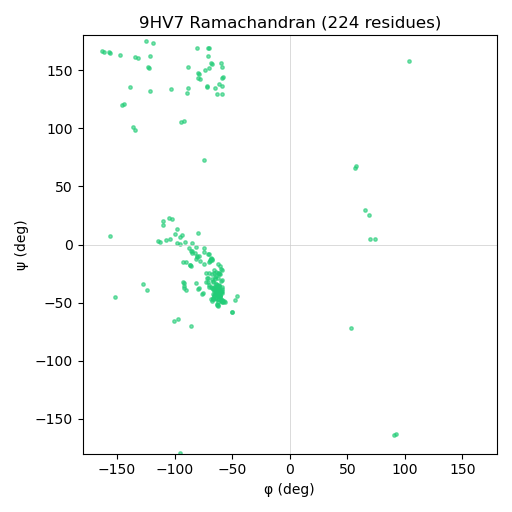7 ? 29.80775 -17.60109 8.74718 1.000 29.12732 209 GLY B C 1
ATOM 1156 O O . GLY B 1 37 ? 30.62189 -17.47815 7.82643 1.000 29.62180 209 GLY B O 1
ATOM 1157 N N . LEU B 1 38 ? 28.55275 -17.99993 8.56153 1.000 26.15850 210 LEU B N 1
ATOM 1158 C CA . LEU B 1 38 ? 28.02210 -18.35827 7.24329 1.000 25.06391 210 LEU B CA 1
ATOM 1159 C C . LEU B 1 38 ? 27.30563 -17.20389 6.55273 1.000 29.69825 210 LEU B C 1
ATOM 1160 O O . LEU B 1 38 ? 26.82396 -17.38609 5.43096 1.000 30.10858 210 LEU B O 1
ATOM 1165 N N . ARG B 1 39 ? 27.23936 -16.02745 7.18845 1.000 29.16992 211 ARG B N 1
ATOM 1166 C CA . ARG B 1 39 ? 26.70938 -14.78797 6.60733 1.000 28.84477 211 ARG B CA 1
ATOM 1167 C C . ARG B 1 39 ? 25.26957 -14.98213 6.11988 1.000 27.59742 211 ARG B C 1
ATOM 1168 O O . ARG B 1 39 ? 24.95541 -14.88153 4.93423 1.000 27.82479 211 ARG B O 1
ATOM 1176 N N . CYS B 1 40 ? 24.39509 -15.21089 7.09382 1.000 26.42464 212 CYS B N 1
ATOM 1177 C CA . CYS B 1 40 ? 23.01976 -15.61025 6.82041 1.000 25.35858 212 CYS B CA 1
ATOM 1178 C C . CYS B 1 40 ? 22.18271 -15.21140 8.02311 1.000 24.42420 212 CYS B C 1
ATOM 1179 O O . CYS B 1 40 ? 22.72313 -14.88934 9.09114 1.000 25.34729 212 CYS B O 1
ATOM 1182 N N . CYS B 1 41 ? 20.86101 -15.20180 7.83946 1.000 23.72429 213 CYS B N 1
ATOM 1183 C CA . CYS B 1 41 ? 19.96235 -14.78284 8.90623 1.000 23.58202 213 CYS B CA 1
ATOM 1184 C C . CYS B 1 41 ? 18.69630 -15.61943 8.87400 1.000 26.20457 213 CYS B C 1
ATOM 1185 O O . CYS B 1 41 ? 18.00032 -15.64062 7.85724 1.000 23.93817 213 CYS B O 1
ATOM 1188 N N . GLY B 1 42 ? 18.41887 -16.31929 9.97997 1.000 23.82049 214 GLY B N 1
ATOM 1189 C CA . GLY B 1 42 ? 17.20638 -17.12007 10.09839 1.000 23.24610 214 GLY B CA 1
ATOM 1190 C C . GLY B 1 42 ? 17.43066 -18.54270 9.61439 1.000 24.26247 214 GLY B C 1
ATOM 1191 O O . GLY B 1 42 ? 18.56220 -19.02186 9.46059 1.000 26.43706 214 GLY B O 1
ATOM 1192 N N . ALA B 1 43 ? 16.31870 -19.23228 9.37168 1.000 26.63591 215 ALA B N 1
ATOM 1193 C CA . ALA B 1 43 ? 16.36337 -20.61641 8.91506 1.000 26.83989 215 ALA B CA 1
ATOM 1194 C C . ALA B 1 43 ? 16.21245 -20.67613 7.39851 1.000 25.03809 215 ALA B C 1
ATOM 1195 O O . ALA B 1 43 ? 17.15432 -21.05868 6.69518 1.000 27.80264 215 ALA B O 1
ATOM 1197 N N . ALA B 1 44 ? 15.05697 -20.25937 6.87585 1.000 26.22520 216 ALA B N 1
ATOM 1198 C CA . ALA B 1 44 ? 14.88125 -20.03453 5.45055 1.000 27.23551 216 ALA B CA 1
ATOM 1199 C C . ALA B 1 44 ? 15.16698 -18.59885 5.05290 1.000 24.14389 216 ALA B C 1
ATOM 1200 O O . ALA B 1 44 ? 15.64371 -18.34964 3.93814 1.000 29.33702 216 ALA B O 1
ATOM 1202 N N . SER B 1 45 ? 14.87049 -17.64427 5.93045 1.000 23.95594 217 SER B N 1
ATOM 1203 C CA . SER B 1 45 ? 15.07632 -16.24402 5.60191 1.000 24.43618 217 SER B CA 1
ATOM 1204 C C . SER B 1 45 ? 15.05421 -15.42155 6.87782 1.000 24.08781 217 SER B C 1
ATOM 1205 O O . SER B 1 45 ? 14.62931 -15.88173 7.94132 1.000 27.50776 217 SER B O 1
ATOM 1208 N N . TYR B 1 46 ? 15.50482 -14.17901 6.74248 1.000 24.29959 218 TYR B N 1
ATOM 1209 C CA . TYR B 1 46 ? 15.60944 -13.30548 7.90116 1.000 24.08723 218 TYR B CA 1
ATOM 1210 C C . TYR B 1 46 ? 14.25525 -13.06793 8.55289 1.000 27.19635 218 TYR B C 1
ATOM 1211 O O . TYR B 1 46 ? 14.19433 -12.77691 9.75408 1.000 26.60182 218 TYR B O 1
ATOM 1220 N N . GLN B 1 47 ? 13.16217 -13.18443 7.78958 1.000 28.31884 219 GLN B N 1
ATOM 1221 C CA . GLN B 1 47 ? 11.85595 -12.95933 8.39043 1.000 30.14895 219 GLN B CA 1
ATOM 1222 C C . GLN B 1 47 ? 11.45456 -14.05499 9.36866 1.000 26.88567 219 GLN B C 1
ATOM 1223 O O . GLN B 1 47 ? 10.45638 -13.88209 10.07894 1.000 26.91820 219 GLN B O 1
ATOM 1229 N N . ASP B 1 48 ? 12.20855 -15.15850 9.45131 1.000 23.62909 220 ASP B N 1
ATOM 1230 C CA . ASP B 1 48 ? 11.95083 -16.14293 10.49106 1.000 24.63599 220 ASP B CA 1
ATOM 1231 C C . ASP B 1 48 ? 12.06753 -15.55185 11.89163 1.000 25.32664 220 ASP B C 1
ATOM 1232 O O . ASP B 1 48 ? 11.52930 -16.12960 12.84533 1.000 26.65374 220 ASP B O 1
ATOM 1237 N N . TRP B 1 49 ? 12.78076 -14.43067 12.04819 1.000 23.86598 221 TRP B N 1
ATOM 1238 C CA . TRP B 1 49 ? 12.93309 -13.82368 13.36355 1.000 23.28006 221 TRP B CA 1
ATOM 1239 C C . TRP B 1 49 ? 11.63187 -13.23593 13.89856 1.000 25.00480 221 TRP B C 1
ATOM 1240 O O . TRP B 1 49 ? 11.55593 -12.93162 15.09302 1.000 26.51704 221 TRP B O 1
ATOM 1251 N N . GLN B 1 50 ? 10.59989 -13.11778 13.06693 1.000 25.97218 222 GLN B N 1
ATOM 1252 C CA . GLN B 1 50 ? 9.29368 -12.74496 13.59247 1.000 30.04424 222 GLN B CA 1
ATOM 1253 C C . GLN B 1 50 ? 8.77476 -13.76123 14.59565 1.000 33.17117 222 GLN B C 1
ATOM 1254 O O . GLN B 1 50 ? 7.92146 -13.41981 15.41628 1.000 31.49457 222 GLN B O 1
ATOM 1260 N N . GLN B 1 51 ? 9.30894 -14.98415 14.60219 1.000 27.81113 223 GLN B N 1
ATOM 1261 C CA . GLN B 1 51 ? 8.80695 -15.97279 15.54893 1.000 30.56348 223 GLN B CA 1
ATOM 1262 C C . GLN B 1 51 ? 9.46081 -15.87784 16.91192 1.000 33.07756 223 GLN B C 1
ATOM 1263 O O . GLN B 1 51 ? 9.04491 -16.59181 17.83166 1.000 40.59877 223 GLN B O 1
ATOM 1269 N N . ASN B 1 52 ? 10.46708 -15.03140 17.07416 1.000 27.64373 224 ASN B N 1
ATOM 1270 C CA . ASN B 1 52 ? 11.02458 -14.78319 18.38635 1.000 25.93941 224 ASN B CA 1
ATOM 1271 C C . ASN B 1 52 ? 10.24018 -13.63897 19.01371 1.000 29.78209 224 ASN B C 1
ATOM 1272 O O . ASN B 1 52 ? 10.07187 -12.59728 18.38357 1.000 29.67973 224 ASN B O 1
ATOM 1277 N N . LEU B 1 53 ? 9.78355 -13.82736 20.25579 1.000 28.75395 225 LEU B N 1
ATOM 1278 C CA . LEU B 1 53 ? 8.88446 -12.85501 20.88309 1.000 27.20654 225 LEU B CA 1
ATOM 1279 C C . LEU B 1 53 ? 9.55934 -11.51755 21.16311 1.000 28.63435 225 LEU B C 1
ATOM 1280 O O . LEU B 1 53 ? 8.87225 -10.49186 21.24884 1.000 31.27440 225 LEU B O 1
ATOM 1285 N N . TYR B 1 54 ? 10.88526 -11.48555 21.31751 1.000 27.58444 226 TYR B N 1
ATOM 1286 C CA . TYR B 1 54 ? 11.52238 -10.20378 21.57970 1.000 28.50220 226 TYR B CA 1
ATOM 1287 C C . TYR B 1 54 ? 11.74394 -9.41728 20.30260 1.000 30.01256 226 TYR B C 1
ATOM 1288 O O . TYR B 1 54 ? 11.69029 -8.17990 20.32709 1.000 32.51594 226 TYR B O 1
ATOM 1297 N N . PHE B 1 55 ? 12.01183 -10.10172 19.19424 1.000 26.82465 227 PHE B N 1
ATOM 1298 C CA . PHE B 1 55 ? 12.28371 -9.41614 17.94243 1.000 28.15363 227 PHE B CA 1
ATOM 1299 C C . PHE B 1 55 ? 11.03139 -9.23689 17.09944 1.000 29.83169 227 PHE B C 1
ATOM 1300 O O . PHE B 1 55 ? 11.04716 -8.44012 16.15375 1.000 28.77184 227 PHE B O 1
ATOM 1308 N N . GLN B 1 56 ? 9.96457 -9.96191 17.42479 1.000 26.60541 228 GLN B N 1
ATOM 1309 C CA . GLN B 1 56 ? 8.70727 -9.87205 16.68898 1.000 26.84380 228 GLN B CA 1
ATOM 1310 C C . GLN B 1 56 ? 8.14196 -8.45430 16.69435 1.000 29.12327 228 GLN B C 1
ATOM 1311 O O . GLN B 1 56 ? 8.28444 -7.70673 17.66621 1.000 30.52033 228 GLN B O 1
ATOM 1317 N N . CYS B 1 57 ? 7.53640 -8.06306 15.57227 1.000 28.67364 229 CYS B N 1
ATOM 1318 C CA . CYS B 1 57 ? 6.89268 -6.75684 15.46814 1.000 30.44291 229 CYS B CA 1
ATOM 1319 C C . CYS B 1 57 ? 5.57527 -6.76411 16.24549 1.000 31.76061 229 CYS B C 1
ATOM 1320 O O . CYS B 1 57 ? 4.51057 -6.72297 15.62402 1.000 43.78079 229 CYS B O 1
ATOM 1323 N N . SER B 1 58 ? 5.59845 -6.75472 17.58717 1.000 35.67350 230 SER B N 1
ATOM 1324 C CA . SER B 1 58 ? 4.33851 -6.91692 18.31990 1.000 33.90292 230 SER B CA 1
ATOM 1325 C C . SER B 1 58 ? 4.32496 -6.34469 19.73242 1.000 35.72548 230 SER B C 1
ATOM 1326 O O . SER B 1 58 ? 3.37650 -6.59791 20.48578 1.000 36.87563 230 SER B O 1
ATOM 1329 N N . SER B 1 59 ? 5.37203 -5.63370 20.13353 1.000 37.73835 231 SER B N 1
ATOM 1330 C CA . SER B 1 59 ? 5.47360 -5.18781 21.51320 1.000 39.27462 231 SER B CA 1
ATOM 1331 C C . SER B 1 59 ? 6.19921 -3.85509 21.55513 1.000 42.97419 231 SER B C 1
ATOM 1332 O O . SER B 1 59 ? 6.83916 -3.45735 20.57265 1.000 42.38676 231 SER B O 1
ATOM 1335 N N . PRO B 1 60 ? 6.08929 -3.12668 22.66329 1.000 41.68066 232 PRO B N 1
ATOM 1336 C CA . PRO B 1 60 ? 6.87513 -1.90438 22.83771 1.000 43.28529 232 PRO B CA 1
ATOM 1337 C C . PRO B 1 60 ? 8.31637 -2.14232 23.26037 1.000 42.30527 232 PRO B C 1
ATOM 1338 O O . PRO B 1 60 ? 8.99899 -1.18078 23.61971 1.000 51.13860 232 PRO B O 1
ATOM 1342 N N . GLY B 1 61 ? 8.80745 -3.38208 23.24853 1.000 43.30215 233 GLY B N 1
ATOM 1343 C CA . GLY B 1 61 ? 10.16173 -3.61074 23.69815 1.000 48.85907 233 GLY B CA 1
ATOM 1344 C C . GLY B 1 61 ? 11.18825 -3.07540 22.71678 1.000 49.15016 233 GLY B C 1
ATOM 1345 O O . GLY B 1 61 ? 10.91295 -2.83324 21.54334 1.000 41.87812 233 GLY B O 1
ATOM 1346 N N . VAL B 1 62 ? 12.41338 -2.91778 23.22254 1.000 45.48609 234 VAL B N 1
ATOM 1347 C CA . VAL B 1 62 ? 13.46302 -2.22446 22.48044 1.000 48.43648 234 VAL B CA 1
ATOM 1348 C C . VAL B 1 62 ? 13.81501 -2.94644 21.18610 1.000 48.81656 234 VAL B C 1
ATOM 1349 O O . VAL B 1 62 ? 14.11363 -2.30450 20.16923 1.000 50.06324 234 VAL B O 1
ATOM 1353 N N . GLN B 1 63 ? 13.76336 -4.27530 21.19195 1.000 43.27586 235 GLN B N 1
ATOM 1354 C CA . GLN B 1 63 ? 14.15765 -5.10031 20.05693 1.000 42.01439 235 GLN B CA 1
ATOM 1355 C C . GLN B 1 63 ? 13.02251 -5.42277 19.09813 1.000 31.70018 235 GLN B C 1
ATOM 1356 O O . GLN B 1 63 ? 13.22859 -6.21444 18.17013 1.000 30.90332 235 GLN B O 1
ATOM 1362 N N . ALA B 1 64 ? 11.81917 -4.90681 19.33471 1.000 36.71823 236 ALA B N 1
ATOM 1363 C CA . ALA B 1 64 ? 10.69078 -5.27410 18.49079 1.000 35.87274 236 ALA B CA 1
ATOM 1364 C C . ALA B 1 64 ? 10.93870 -4.86374 17.04552 1.000 31.68468 236 ALA B C 1
ATOM 1365 O O . ALA B 1 64 ? 11.45894 -3.77463 16.77754 1.000 34.25886 236 ALA B O 1
ATOM 1367 N N . CYS B 1 65 ? 10.57762 -5.75319 16.11742 1.000 30.44038 237 CYS B N 1
ATOM 1368 C CA . CYS B 1 65 ? 10.69687 -5.51859 14.67272 1.000 33.34350 237 CYS B CA 1
ATOM 1369 C C . CYS B 1 65 ? 12.15934 -5.38227 14.24710 1.000 34.72228 237 CYS B C 1
ATOM 1370 O O . CYS B 1 65 ? 12.48198 -4.64355 13.31099 1.000 33.23146 237 CYS B O 1
ATOM 1373 N N . SER B 1 66 ? 13.05795 -6.05119 14.96664 1.000 32.79451 238 SER B N 1
ATOM 1374 C CA . SER B 1 66 ? 14.49294 -5.94767 14.73385 1.000 30.86835 238 SER B CA 1
ATOM 1375 C C . SER B 1 66 ? 15.10389 -7.32753 14.50506 1.000 27.88074 238 SER B C 1
ATOM 1376 O O . SER B 1 66 ? 14.44535 -8.36639 14.63240 1.000 29.13611 238 SER B O 1
ATOM 1379 N N . LEU B 1 67 ? 16.39890 -7.33095 14.18506 1.000 29.81215 239 LEU B N 1
ATOM 1380 C CA . LEU B 1 67 ? 17.16772 -8.56185 14.06472 1.000 28.23982 239 LEU B CA 1
ATOM 1381 C C . LEU B 1 67 ? 18.35116 -8.50932 15.02060 1.000 30.81490 239 LEU B C 1
ATOM 1382 O O . LEU B 1 67 ? 18.85169 -7.42579 15.33631 1.000 31.08508 239 LEU B O 1
ATOM 1387 N N . PRO B 1 68 ? 18.83411 -9.64762 15.48584 1.000 28.37455 240 PRO B N 1
ATOM 1388 C CA . PRO B 1 68 ? 20.05350 -9.64049 16.29500 1.000 28.19433 240 PRO B CA 1
ATOM 1389 C C . PRO B 1 68 ? 21.26584 -9.26537 15.45262 1.000 28.19546 240 PRO B C 1
ATOM 1390 O O . PRO B 1 68 ? 21.27504 -9.39878 14.23040 1.000 27.35283 240 PRO B O 1
ATOM 1394 N N . ALA B 1 69 ? 22.29652 -8.75541 16.13522 1.000 29.67672 241 ALA B N 1
ATOM 1395 C CA . ALA B 1 69 ? 23.45803 -8.20743 15.44038 1.000 29.58363 241 ALA B CA 1
ATOM 1396 C C . ALA B 1 69 ? 24.20147 -9.23933 14.60627 1.000 29.81019 241 ALA B C 1
ATOM 1397 O O . ALA B 1 69 ? 24.85993 -8.86836 13.62845 1.000 28.57693 241 ALA B O 1
ATOM 1399 N N . SER B 1 70 ? 24.09202 -10.52774 14.93643 1.000 27.32827 242 SER B N 1
ATOM 1400 C CA . SER B 1 70 ? 24.75551 -11.53145 14.11188 1.000 27.30394 242 SER B CA 1
ATOM 1401 C C . SER B 1 70 ? 24.16226 -11.65351 12.71135 1.000 28.64050 242 SER B C 1
ATOM 1402 O O . SER B 1 70 ? 24.80312 -12.27010 11.85813 1.000 26.80363 242 SER B O 1
ATOM 1405 N N . CYS B 1 71 ? 22.98116 -11.06998 12.44544 1.000 27.54521 243 CYS B N 1
ATOM 1406 C CA . CYS B 1 71 ? 22.42807 -10.97529 11.09781 1.000 24.24587 243 CYS B CA 1
ATOM 1407 C C . CYS B 1 71 ? 23.01577 -9.83154 10.27575 1.000 26.78950 243 CYS B C 1
ATOM 1408 O O . CYS B 1 71 ? 22.76329 -9.76608 9.06677 1.000 27.09031 243 CYS B O 1
ATOM 1411 N N . CYS B 1 72 ? 23.78281 -8.93560 10.88556 1.000 29.25060 244 CYS B N 1
ATOM 1412 C CA . CYS B 1 72 ? 24.19458 -7.73084 10.18254 1.000 29.93775 244 CYS B CA 1
ATOM 1413 C C . CYS B 1 72 ? 25.34221 -7.99919 9.21967 1.000 33.45560 244 CYS B C 1
ATOM 1414 O O . CYS B 1 72 ? 26.20399 -8.85470 9.45338 1.000 32.33751 244 CYS B O 1
ATOM 1417 N N . ILE B 1 73 ? 25.32440 -7.25590 8.10946 1.000 35.31718 245 ILE B N 1
ATOM 1418 C CA . ILE B 1 73 ? 26.40512 -7.30621 7.13406 1.000 36.72447 245 ILE B CA 1
ATOM 1419 C C . ILE B 1 73 ? 27.68915 -6.78540 7.76169 1.000 41.94056 245 ILE B C 1
ATOM 1420 O O . ILE B 1 73 ? 27.69392 -5.74872 8.43854 1.000 46.32143 245 ILE B O 1
ATOM 1425 N N . ASP B 1 74 ? 28.78827 -7.50292 7.52994 1.000 42.30878 246 ASP B N 1
ATOM 1426 C CA . ASP B 1 74 ? 30.11344 -7.12584 8.02524 1.000 59.83601 246 ASP B CA 1
ATOM 1427 C C . ASP B 1 74 ? 30.13145 -6.88550 9.53271 1.000 61.38801 246 ASP B C 1
ATOM 1428 O O . ASP B 1 74 ? 31.08948 -6.32584 10.06781 1.000 88.10568 246 ASP B O 1
ATOM 1430 N N . ASN B 1 83 ? 27.40511 -0.91036 17.08854 1.000 78.81960 255 ASN B N 1
ATOM 1431 C CA . ASN B 1 83 ? 27.42828 -2.23591 16.48363 1.000 71.32695 255 ASN B CA 1
ATOM 1432 C C . ASN B 1 83 ? 26.21893 -3.06370 16.91446 1.000 65.53961 255 ASN B C 1
ATOM 1433 O O . ASN B 1 83 ? 25.57347 -3.68419 16.08355 1.000 44.77193 255 ASN B O 1
ATOM 1438 N N . ASP B 1 84 ? 25.89990 -3.04836 18.21216 1.000 64.27618 256 ASP B N 1
ATOM 1439 C CA . ASP B 1 84 ? 24.87053 -3.94174 18.73638 1.000 65.35708 256 ASP B CA 1
ATOM 1440 C C . ASP B 1 84 ? 23.47932 -3.63399 18.19116 1.000 52.13204 256 ASP B C 1
ATOM 1441 O O . ASP B 1 84 ? 22.62893 -4.52953 18.16121 1.000 57.00291 256 ASP B O 1
ATOM 1446 N N . GLN B 1 85 ? 23.22268 -2.39930 17.76258 1.000 52.27437 257 GLN B N 1
ATOM 1447 C CA . GLN B 1 85 ? 21.90853 -1.99716 17.27379 1.000 43.46723 257 GLN B CA 1
ATOM 1448 C C . GLN B 1 85 ? 21.80732 -2.03013 15.75133 1.000 41.00442 257 GLN B C 1
AT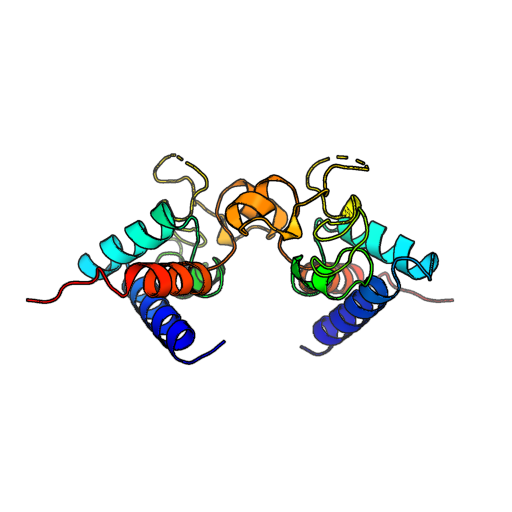OM 1449 O O . GLN B 1 85 ? 20.84870 -1.48765 15.18985 1.000 39.36608 257 GLN B O 1
ATOM 1455 N N . CYS B 1 86 ? 22.76931 -2.66068 15.07615 1.000 36.29619 258 CYS B N 1
ATOM 1456 C CA . CYS B 1 86 ? 22.81603 -2.64354 13.61722 1.000 35.43008 258 CYS B CA 1
ATOM 1457 C C . CYS B 1 86 ? 21.57171 -3.26905 12.99680 1.000 34.18777 258 CYS B C 1
ATOM 1458 O O . CYS B 1 86 ? 21.20200 -2.92110 11.86900 1.000 34.59925 258 CYS B O 1
ATOM 1461 N N . GLY B 1 87 ? 20.90549 -4.16128 13.71120 1.000 33.43692 259 GLY B N 1
ATOM 1462 C CA . GLY B 1 87 ? 19.69923 -4.79041 13.19892 1.000 32.32518 259 GLY B CA 1
ATOM 1463 C C . GLY B 1 87 ? 18.41251 -4.10271 13.58723 1.000 33.42831 259 GLY B C 1
ATOM 1464 O O . GLY B 1 87 ? 17.31805 -4.62605 13.32679 1.000 32.65977 259 GLY B O 1
ATOM 1465 N N . PHE B 1 88 ? 18.50617 -2.92655 14.20487 1.000 35.30705 260 PHE B N 1
ATOM 1466 C CA . PHE B 1 88 ? 17.31880 -2.25029 14.69891 1.000 36.51982 260 PHE B CA 1
ATOM 1467 C C . PHE B 1 88 ? 16.29633 -1.94411 13.61430 1.000 36.33786 260 PHE B C 1
ATOM 1468 O O . PHE B 1 88 ? 16.60644 -1.28918 12.61025 1.000 38.08790 260 PHE B O 1
ATOM 1476 N N . GLY B 1 89 ? 15.04821 -2.33343 13.87752 1.000 36.05821 261 GLY B N 1
ATOM 1477 C CA . GLY B 1 89 ? 13.93345 -1.94523 13.04446 1.000 36.20179 261 GLY B CA 1
ATOM 1478 C C . GLY B 1 89 ? 13.89533 -2.56608 11.66977 1.000 37.66318 261 GLY B C 1
ATOM 1479 O O . GLY B 1 89 ? 13.01138 -2.20819 10.88095 1.000 36.72899 261 GLY B O 1
ATOM 1480 N N . VAL B 1 90 ? 14.81338 -3.48698 11.35353 1.000 31.79915 262 VAL B N 1
ATOM 1481 C CA . VAL B 1 90 ? 14.96148 -3.92569 9.97440 1.000 33.56314 262 VAL B CA 1
ATOM 1482 C C . VAL B 1 90 ? 13.76414 -4.76160 9.52485 1.000 33.10318 262 VAL B C 1
ATOM 1483 O O . VAL B 1 90 ? 13.44419 -4.78485 8.33186 1.000 32.76709 262 VAL B O 1
ATOM 1487 N N . LEU B 1 91 ? 13.04781 -5.39795 10.45589 1.000 33.69661 263 LEU B N 1
ATOM 1488 C CA . LEU B 1 91 ? 11.90012 -6.20376 10.04301 1.000 34.82783 263 LEU B CA 1
ATOM 1489 C C . LEU B 1 91 ? 10.74911 -5.35639 9.51582 1.000 45.06289 263 LEU B C 1
ATOM 1490 O O . LEU B 1 91 ? 9.83638 -5.90286 8.88851 1.000 43.23859 263 LEU B O 1
ATOM 1495 N N . ARG B 1 92 ? 10.77464 -4.04537 9.74958 1.000 39.49166 264 ARG B N 1
ATOM 1496 C CA . ARG B 1 92 ? 9.75396 -3.13388 9.25328 1.000 41.45678 264 ARG B CA 1
ATOM 1497 C C . ARG B 1 92 ? 9.98535 -2.72860 7.80130 1.000 38.26447 264 ARG B C 1
ATOM 1498 O O . ARG B 1 92 ? 9.08553 -2.14177 7.18191 1.000 43.51090 264 ARG B O 1
ATOM 1506 N N . LEU B 1 93 ? 11.16339 -3.02254 7.25273 1.000 36.67779 265 LEU B N 1
ATOM 1507 C CA . LEU B 1 93 ? 11.59278 -2.50563 5.96243 1.000 32.80623 265 LEU B CA 1
ATOM 1508 C C . LEU B 1 93 ? 11.14911 -3.40560 4.81570 1.000 40.49136 265 LEU B C 1
ATOM 1509 O O . LEU B 1 93 ? 10.97399 -4.61704 4.98459 1.000 41.54529 265 LEU B O 1
ATOM 1514 N N . ASP B 1 94 ? 10.97365 -2.79632 3.64197 1.000 37.18100 266 ASP B N 1
ATOM 1515 C CA . ASP B 1 94 ? 10.96748 -3.56402 2.40357 1.000 40.94264 266 ASP B CA 1
ATOM 1516 C C . ASP B 1 94 ? 12.29575 -4.29622 2.26808 1.000 37.58732 266 ASP B C 1
ATOM 1517 O O . ASP B 1 94 ? 13.32528 -3.85217 2.78549 1.000 38.07382 266 ASP B O 1
ATOM 1522 N N . ALA B 1 95 ? 12.27292 -5.42446 1.55145 1.000 38.18341 267 ALA B N 1
ATOM 1523 C CA . ALA B 1 95 ? 13.46786 -6.26116 1.45704 1.000 32.11578 267 ALA B CA 1
ATOM 1524 C C . ALA B 1 95 ? 14.63445 -5.52504 0.80187 1.000 31.79601 267 ALA B C 1
ATOM 1525 O O . ALA B 1 95 ? 15.79669 -5.75712 1.16626 1.000 33.56312 267 ALA B O 1
ATOM 1527 N N . ASP B 1 96 ? 14.35076 -4.65508 -0.17401 1.000 32.89355 268 ASP B N 1
ATOM 1528 C CA . ASP B 1 96 ? 15.41677 -3.91528 -0.84098 1.000 34.95403 268 ASP B CA 1
ATOM 1529 C C . ASP B 1 96 ? 16.14208 -2.98694 0.12909 1.000 36.88071 268 ASP B C 1
ATOM 1530 O O . ASP B 1 96 ? 17.35190 -2.77792 -0.00099 1.000 36.65328 268 ASP B O 1
ATOM 1535 N N . ALA B 1 97 ? 15.42707 -2.41844 1.10183 1.000 36.95649 269 ALA B N 1
ATOM 1536 C CA . ALA B 1 97 ? 16.09632 -1.62693 2.13016 1.000 34.36279 269 ALA B CA 1
ATOM 1537 C C . ALA B 1 97 ? 16.80194 -2.51568 3.14563 1.000 35.21878 269 ALA B C 1
ATOM 1538 O O . ALA B 1 97 ? 17.96317 -2.26701 3.50277 1.000 33.13671 269 ALA B O 1
ATOM 1540 N N . ALA B 1 98 ? 16.14283 -3.59708 3.56832 1.000 35.02370 270 ALA B N 1
ATOM 1541 C CA . ALA B 1 98 ? 16.72263 -4.46264 4.58723 1.000 33.13201 270 ALA B CA 1
ATOM 1542 C C . ALA B 1 98 ? 18.06907 -5.04146 4.15010 1.000 28.86654 270 ALA B C 1
ATOM 1543 O O . ALA B 1 98 ? 18.97421 -5.19928 4.97672 1.000 31.45137 270 ALA B O 1
ATOM 1545 N N . GLN B 1 99 ? 18.22787 -5.36448 2.85922 1.000 29.13355 271 GLN B N 1
ATOM 1546 C CA . GLN B 1 99 ? 19.43812 -6.05748 2.43252 1.000 30.97653 271 GLN B CA 1
ATOM 1547 C C . GLN B 1 99 ? 20.65813 -5.15621 2.38966 1.000 31.18127 271 GLN B C 1
ATOM 1548 O O . GLN B 1 99 ? 21.76159 -5.65224 2.14759 1.000 32.81728 271 GLN B O 1
ATOM 1554 N N . ARG B 1 100 ? 20.47619 -3.86013 2.60492 1.000 36.56074 272 ARG B N 1
ATOM 1555 C CA . ARG B 1 100 ? 21.59849 -2.95915 2.77251 1.000 33.98683 272 ARG B CA 1
ATOM 1556 C C . ARG B 1 100 ? 22.19019 -3.04562 4.16956 1.000 39.77872 272 ARG B C 1
ATOM 1557 O O . ARG B 1 100 ? 23.27669 -2.50187 4.39402 1.000 37.05054 272 ARG B O 1
ATOM 1565 N N . VAL B 1 101 ? 21.51313 -3.74196 5.09518 1.000 35.44940 273 VAL B N 1
ATOM 1566 C CA . VAL B 1 101 ? 21.85798 -3.73731 6.50958 1.000 30.78470 273 VAL B CA 1
ATOM 1567 C C . VAL B 1 101 ? 22.09927 -5.14020 7.05342 1.000 32.12289 273 VAL B C 1
ATOM 1568 O O . VAL B 1 101 ? 23.00818 -5.34423 7.87425 1.000 33.81672 273 VAL B O 1
ATOM 1572 N N . VAL B 1 102 ? 21.30090 -6.12889 6.62542 1.000 32.24435 274 VAL B N 1
ATOM 1573 C CA . VAL B 1 102 ? 21.39600 -7.49268 7.13803 1.000 31.10581 2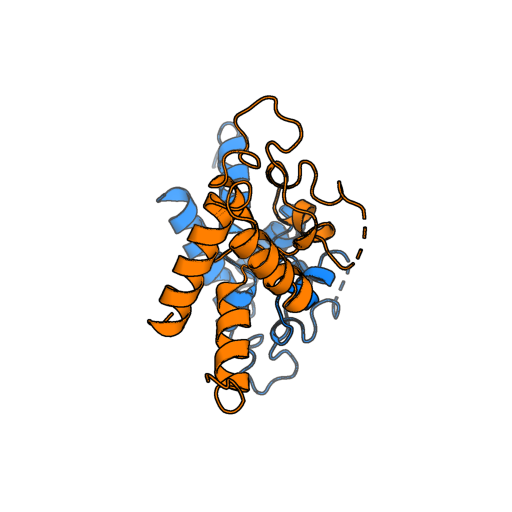74 VAL B CA 1
ATOM 1574 C C . VAL B 1 102 ? 21.35408 -8.46734 5.96796 1.000 31.23646 274 VAL B C 1
ATOM 1575 O O . VAL B 1 102 ? 20.87627 -8.14077 4.87621 1.000 28.74180 274 VAL B O 1
ATOM 1579 N N . TYR B 1 103 ? 21.81188 -9.69259 6.23428 1.000 30.45753 275 TYR B N 1
ATOM 1580 C CA . TYR B 1 103 ? 21.68989 -10.79696 5.28668 1.000 28.74298 275 TYR B CA 1
ATOM 1581 C C . TYR B 1 103 ? 20.23495 -11.25287 5.21574 1.000 28.83106 275 TYR B C 1
ATOM 1582 O O . TYR B 1 103 ? 19.56018 -11.34876 6.24562 1.000 28.97720 275 TYR B O 1
ATOM 1591 N N . LEU B 1 104 ? 19.73074 -11.47994 4.00033 1.000 26.49766 276 LEU B N 1
ATOM 1592 C CA . LEU B 1 104 ? 18.32837 -11.87224 3.85383 1.000 25.25344 276 LEU B CA 1
ATOM 1593 C C . LEU B 1 104 ? 18.11625 -13.38326 3.83935 1.000 26.31117 276 LEU B C 1
ATOM 1594 O O . LEU B 1 104 ? 17.09988 -13.86255 4.35719 1.000 26.19192 276 LEU B O 1
ATOM 1599 N N . GLU B 1 105 ? 19.01016 -14.14978 3.22075 1.000 25.82227 277 GLU B N 1
ATOM 1600 C CA . GLU B 1 105 ? 18.76219 -15.57939 3.05689 1.000 24.71967 277 GLU B CA 1
ATOM 1601 C C . GLU B 1 105 ? 19.08805 -16.31903 4.34728 1.000 26.09538 277 GLU B C 1
ATOM 1602 O O . GLU B 1 105 ? 20.05068 -15.97545 5.05133 1.000 26.40618 277 GLU B O 1
ATOM 1608 N N . GLY B 1 106 ? 18.28583 -17.34479 4.64394 1.000 26.98566 278 GLY B N 1
ATOM 1609 C CA . GLY B 1 106 ? 18.45290 -18.11340 5.86155 1.000 27.83398 278 GLY B CA 1
ATOM 1610 C C . GLY B 1 106 ? 19.68818 -18.98890 5.86207 1.000 34.68648 278 GLY B C 1
ATOM 1611 O O . GLY B 1 106 ? 20.34771 -19.21478 4.84619 1.000 26.51036 278 GLY B O 1
ATOM 1612 N N . CYS B 1 107 ? 19.98317 -19.51787 7.05067 1.000 28.75886 279 CYS B N 1
ATOM 1613 C CA . CYS B 1 107 ? 21.18656 -20.31438 7.24528 1.000 24.99300 279 CYS B CA 1
ATOM 1614 C C . CYS B 1 107 ? 21.01857 -21.78306 6.86814 1.000 25.26044 279 CYS B C 1
ATOM 1615 O O . CYS B 1 107 ? 22.01542 -22.51532 6.83617 1.000 28.18263 279 CYS B O 1
ATOM 1618 N N . GLY B 1 108 ? 19.81199 -22.22233 6.56203 1.000 25.65260 280 GLY B N 1
ATOM 1619 C CA . GLY B 1 108 ? 19.58045 -23.59305 6.15772 1.000 28.47938 280 GLY B CA 1
ATOM 1620 C C . GLY B 1 108 ? 20.50655 -24.08495 5.06270 1.000 32.50005 280 GLY B C 1
ATOM 1621 O O . GLY B 1 108 ? 21.22000 -25.08379 5.23239 1.000 28.66044 280 GLY B O 1
ATOM 1622 N N . PRO B 1 109 ? 20.50859 -23.40583 3.91844 1.000 28.02049 281 PRO B N 1
ATOM 1623 C CA . PRO B 1 109 ? 21.32633 -23.85779 2.78520 1.000 29.75517 281 PRO B CA 1
ATOM 1624 C C . PRO B 1 109 ? 22.81305 -23.84183 3.11056 1.000 28.87162 281 PRO B C 1
ATOM 1625 O O . PRO B 1 109 ? 23.47403 -24.87280 2.91776 1.000 27.30293 281 PRO B O 1
ATOM 1629 N N . PRO B 1 110 ? 23.39045 -22.73336 3.60654 1.000 26.46173 282 PRO B N 1
ATOM 1630 C CA . PRO B 1 110 ? 24.84274 -22.77026 3.87210 1.000 26.29813 282 PRO B CA 1
ATOM 1631 C C . PRO B 1 110 ? 25.22558 -23.69816 5.01152 1.000 27.36887 282 PRO B C 1
ATOM 1632 O O . PRO B 1 110 ? 26.33128 -24.25538 4.99557 1.000 27.54211 282 PRO B O 1
ATOM 1636 N N . LEU B 1 111 ? 24.35113 -23.88788 5.99636 1.000 25.75954 283 LEU B N 1
ATOM 1637 C CA . LEU B 1 111 ? 24.68573 -24.82829 7.05964 1.000 29.01738 283 LEU B CA 1
ATOM 1638 C C . LEU B 1 111 ? 24.66772 -26.26255 6.54383 1.000 26.83503 283 LEU B C 1
ATOM 1639 O O . LEU B 1 111 ? 25.48252 -27.08227 6.98509 1.000 27.58846 283 LEU B O 1
ATOM 1644 N N . ARG B 1 112 ? 23.76364 -26.58172 5.60735 1.000 27.56286 284 ARG B N 1
ATOM 1645 C CA . ARG B 1 112 ? 23.80405 -27.89224 4.95288 1.000 27.83815 284 ARG B CA 1
ATOM 1646 C C . ARG B 1 112 ? 25.12016 -28.10404 4.21363 1.000 28.35065 284 ARG B C 1
ATOM 1647 O O . ARG B 1 112 ? 25.71696 -29.18926 4.28605 1.000 29.10045 284 ARG B O 1
ATOM 1655 N N . ARG B 1 113 ? 25.56614 -27.08513 3.47352 1.000 28.10897 285 ARG B N 1
ATOM 1656 C CA . ARG B 1 113 ? 26.82411 -27.16869 2.73887 1.000 28.62628 285 ARG B CA 1
ATOM 1657 C C . ARG B 1 113 ? 27.99773 -27.32267 3.69434 1.000 28.57313 285 ARG B C 1
ATOM 1658 O O . ARG B 1 113 ? 28.91197 -28.11815 3.44152 1.000 31.34683 285 ARG B O 1
ATOM 1666 N N . TRP B 1 114 ? 27.95949 -26.60308 4.81695 1.000 27.78985 286 TRP B N 1
ATOM 1667 C CA . TRP B 1 114 ? 29.00965 -26.71193 5.82458 1.000 27.91460 286 TRP B CA 1
ATOM 1668 C C . TRP B 1 114 ? 29.07761 -28.11847 6.39523 1.000 28.73999 286 TRP B C 1
ATOM 1669 O O . TRP B 1 114 ? 30.15838 -28.71173 6.49617 1.000 29.58021 286 TRP B O 1
ATOM 1680 N N . LEU B 1 115 ? 27.92896 -28.65776 6.79976 1.000 28.64966 287 LEU B N 1
ATOM 1681 C CA . LEU B 1 115 ? 27.92377 -29.99394 7.38446 1.000 29.54137 287 LEU B CA 1
ATOM 1682 C C . LEU B 1 115 ? 28.44726 -31.02915 6.39298 1.000 30.71382 287 LEU B C 1
ATOM 1683 O O . LEU B 1 115 ? 29.26386 -31.88545 6.75474 1.000 31.75955 287 LEU B O 1
ATOM 1688 N N . ARG B 1 116 ? 28.01383 -30.94420 5.12939 1.000 30.75515 288 ARG B N 1
ATOM 1689 C CA . ARG B 1 116 ? 28.49040 -31.89029 4.12788 1.000 32.02056 288 ARG B CA 1
ATOM 1690 C C . ARG B 1 116 ? 29.99582 -31.77729 3.92891 1.000 32.79087 288 ARG B C 1
ATOM 1691 O O . ARG B 1 116 ? 30.68115 -32.79146 3.76410 1.000 35.39804 288 ARG B O 1
ATOM 1699 N N . ALA B 1 117 ? 30.52905 -30.55552 3.94223 1.000 31.72727 289 ALA B N 1
ATOM 1700 C CA . ALA B 1 117 ? 31.95968 -30.39381 3.71715 1.000 32.31963 289 ALA B CA 1
ATOM 1701 C C . ALA B 1 117 ? 32.76332 -30.88011 4.91554 1.000 32.93561 289 ALA B C 1
ATOM 1702 O O . ALA B 1 117 ? 33.89394 -31.35572 4.75643 1.000 34.10456 289 ALA B O 1
ATOM 1704 N N . ASN B 1 118 ? 32.18913 -30.80299 6.11141 1.000 32.37078 290 ASN B N 1
ATOM 1705 C CA . ASN B 1 118 ? 32.92614 -31.09216 7.33546 1.000 33.01611 290 ASN B CA 1
ATOM 1706 C C . ASN B 1 118 ? 32.58903 -32.44850 7.92645 1.000 37.64858 290 ASN B C 1
ATOM 1707 O O . ASN B 1 118 ? 33.08961 -32.77070 9.00987 1.000 35.03589 290 ASN B O 1
ATOM 1712 N N . LEU B 1 119 ? 31.76311 -33.24639 7.23946 1.000 34.41107 291 LEU B N 1
ATOM 1713 C CA . LEU B 1 119 ? 31.33228 -34.54126 7.76012 1.000 35.51044 291 LEU B CA 1
ATOM 1714 C C . LEU B 1 119 ? 32.49620 -35.36207 8.30282 1.000 39.73624 291 LEU B C 1
ATOM 1715 O O . LEU B 1 119 ? 32.41542 -35.92640 9.40045 1.000 45.10786 291 LEU B O 1
ATOM 1720 N N . GLU B 1 120 ? 33.58126 -35.46067 7.53065 1.000 42.38924 292 GLU B N 1
ATOM 1721 C CA . GLU B 1 120 ? 34.69003 -36.33691 7.89682 1.000 44.36357 292 GLU B CA 1
ATOM 1722 C C . GLU B 1 120 ? 35.54283 -35.78435 9.03490 1.000 50.93734 292 GLU B C 1
ATOM 1723 O O . GLU B 1 120 ? 36.31861 -36.54163 9.62709 1.000 54.31700 292 GLU B O 1
ATOM 1729 N N . ASN B 1 121 ? 35.44320 -34.49175 9.35396 1.000 45.43817 293 ASN B N 1
ATOM 1730 C CA . ASN B 1 121 ? 36.21749 -33.93708 10.46074 1.000 53.15786 293 ASN B CA 1
ATOM 1731 C C . ASN B 1 121 ? 35.34003 -33.55392 11.65104 1.000 60.08894 293 ASN B C 1
ATOM 1732 O O . ASN B 1 121 ? 35.75092 -32.74269 12.48845 1.000 49.74601 293 ASN B O 1
ATOM 1737 N N . LEU B 1 122 ? 34.13201 -34.11120 11.73446 1.000 58.50375 294 LEU B N 1
ATOM 1738 C CA . LEU B 1 122 ? 33.28940 -33.95979 12.91481 1.000 60.57570 294 LEU B CA 1
ATOM 1739 C C . LEU B 1 122 ? 33.58053 -35.13498 13.83280 1.000 68.45727 294 LEU B C 1
ATOM 1740 O O . LEU B 1 122 ? 33.18698 -36.27195 13.55144 1.000 69.60327 294 LEU B O 1
ATOM 1745 N N . TYR B 1 123 ? 34.28703 -34.86019 14.91706 1.000 55.21720 295 TYR B N 1
ATOM 1746 C CA . TYR B 1 123 ? 34.73962 -35.88845 15.83204 1.000 65.73781 295 TYR B CA 1
ATOM 1747 C C . TYR B 1 123 ? 33.85594 -35.87903 17.06531 1.000 63.60418 295 TYR B C 1
ATOM 1748 O O . TYR B 1 123 ? 33.55168 -34.81177 17.60865 1.000 54.96565 295 TYR B O 1
ATOM 1757 N N . PHE B 1 124 ? 33.43134 -37.06250 17.48909 1.000 58.35336 296 PHE B N 1
ATOM 1758 C CA . PHE B 1 124 ? 32.67498 -37.22486 18.71890 1.000 58.13883 296 PHE B CA 1
ATOM 1759 C C . PHE B 1 124 ? 33.44957 -38.17353 19.62005 1.000 60.20114 296 PHE B C 1
ATOM 1760 O O . PHE B 1 124 ? 33.90751 -39.23023 19.17024 1.000 63.62770 296 PHE B O 1
ATOM 1768 N N . GLN B 1 125 ? 33.61364 -37.78735 20.87928 1.000 63.58461 297 GLN B N 1
ATOM 1769 C CA . GLN B 1 125 ? 34.24755 -38.65054 21.86410 1.000 63.46457 297 GLN B CA 1
ATOM 1770 C C . GLN B 1 125 ? 33.70257 -38.34352 23.25157 1.000 74.19105 297 GLN B C 1
ATOM 1771 O O . GLN B 1 125 ? 33.18040 -37.25390 23.48465 1.000 65.09503 297 GLN B O 1
#

Nearest PDB structures (foldseek):
  7rdb-assembly3_C  TM=8.867E-01  e=8.858E-11  Homo sapiens
  7rdb-assembly1_B  TM=8.947E-01  e=1.731E-10  Homo sapiens
  7rd5-assembly1_F  TM=8.860E-01  e=5.179E-10  Homo sapiens
  8esv-assembly1_B  TM=8.704E-01  e=3.636E-09  Homo sapiens
  2m7z-assembly1_A  TM=7.536E-01  e=9.134E-03  Schistosoma mansoni

Radius of gyration: 19.11 Å; Cα contacts (8 Å, |Δi|>4): 402; chains: 2; bounding box: 47×43×55 Å

Foldseek 3Di:
DVQLVVQLVLQLVLLQCLPPDVVSVVVNLCLCQVLQFDHSFWNLSNLNHQQQNLPHPDQNDCFGDPSQFPVVCLGRNLNVDDVVVSVVTGHTGHSSVSVSVVCVVCVVVDDDD/DDPVLVVVLVLQLVLLQCLPPDVVSVVVNLCLCQVLQADHSFWNLSNLNHVQCNQPDPHQNDCFGACSQFDVHGCLGHNLNVDDPVVSVVTGHTGHSSVVVSVVCVVCVVVDDDD

B-factor: mean 37.56, std 10.96, range [23.25, 92.03]